Protein AF-A0AAV1ZB81-F1 (afdb_monomer)

pLDDT: mean 80.17, std 13.39, range [45.25, 97.88]

Secondary structure (DSSP, 8-state):
----------GGG--HHHHHHHHHHTT-TTT-HHHHHHHHTT--GGG-----SSEEPPEEEEETTEEEEEPPEETT-EE--SS--B-TTS----EEEEEETTTEEEEPPP--PPBS---HHHHHHHHHHHSPP-TTTHHHHHHHHHHHHHH-S---HHHHHHHHHHHHHHHTSS-B-HHHHHHHHHHHHHHHHHHHH-S-TTTTTTHHHHHHHHHHHHHHTB--TTS-EEEE-SSEEEEEEETTS-EEEEEE-STTSPPEEEE--TT--HHHHHTT-S--SEEEE--TTTS-S----TT-EEEEEEES--TTSTT----S-EEEEEE---

Foldseek 3Di:
DDDDDDDDDDPVRDDPVVVVVVVVVCCDPPDHPVVVVCVVVVHDPVNDDDAAQFWHDWDWDAAPNDTFIDHIGTAQDWDATLDDFAFPQRFGQIWHFHDDPGRHTDIDDRDTGGDDDDDPLLVVLSVLL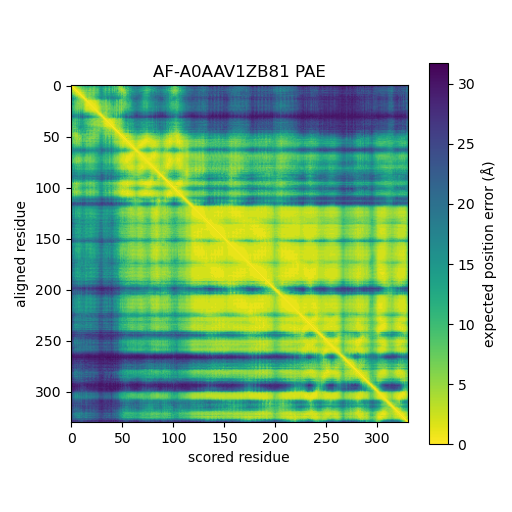PDQDDPVCLLVSLQVLLCSLVVDPADGLSNLQSLLSNLQNLLPDQAAELSSLQSLQSSVLSVVVNLVPPPPCPRCVCSLVSSVVSSLSNLFRYDQVQHWRWYFAQFKTKIKHFLVFDFQWWFAAHGRDTIDTHGPDPDDDVVVVVVVRPGTQDIDGDDPVVRDPDPPDRRKMKMKMWGQDPSVDPPDDDPGIDIDIDIDDD

Solvent-accessible surface area (backbone atoms only — not comparable to full-atom values): 19267 Å² total; per-residue (Å²): 136,90,85,75,83,90,79,90,72,64,79,91,78,57,54,71,70,54,51,48,49,50,49,55,57,40,52,28,88,90,76,27,76,54,30,57,50,34,54,75,67,73,49,58,74,91,74,63,80,90,54,43,88,60,29,20,73,65,44,78,46,81,54,97,89,42,76,38,37,36,64,65,34,46,55,80,38,70,44,57,45,79,51,94,50,35,25,91,81,54,36,53,58,58,35,37,14,38,64,49,95,76,69,26,30,36,71,50,76,76,89,62,63,71,47,90,81,76,56,73,65,44,54,50,42,49,54,58,49,65,56,83,83,44,92,89,46,44,50,65,53,31,48,50,50,22,51,58,49,69,71,44,94,72,71,51,69,48,41,50,51,30,50,32,53,36,41,46,57,57,31,68,48,82,69,33,52,57,67,41,52,46,27,47,51,52,30,50,28,48,44,51,56,45,64,70,67,46,85,58,61,74,84,48,65,60,47,49,50,47,40,50,54,19,52,52,44,35,50,51,31,38,56,39,90,88,36,73,47,66,39,41,29,77,42,33,30,39,38,31,32,36,59,89,58,60,61,40,28,37,34,28,53,46,76,52,42,57,64,47,70,36,64,78,60,83,93,65,57,68,68,66,56,55,70,72,50,94,63,61,74,45,75,48,79,52,61,85,81,76,55,77,94,69,92,79,66,95,72,34,28,34,36,41,38,42,26,58,65,45,82,65,48,85,99,60,91,68,93,55,61,42,76,48,79,48,70,54,82,124

Nearest PDB structures (foldseek):
  8hc0-assembly1_A  TM=4.394E-01  e=2.321E-07  Homo sapiens
  2ijq-assembly2_B  TM=4.000E-01  e=3.456E+00  Haloarcula marismortui
  2ijq-assembly1_A  TM=3.957E-01  e=3.876E+00  Haloarcula marismortui
  9c2f-assembly1_A  TM=2.131E-01  e=1.162E+00  Homo sapiens

Organism: NCBI:txid280406

Mean predicted aligned error: 11.72 Å

Structure (mmCIF, N/CA/C/O backbone):
data_AF-A0AAV1ZB81-F1
#
_entry.id   AF-A0AAV1ZB81-F1
#
loop_
_atom_site.group_PDB
_atom_site.id
_atom_site.type_symbol
_atom_site.label_atom_id
_atom_site.label_alt_id
_atom_site.label_comp_id
_atom_site.label_asym_id
_atom_site.label_entity_id
_atom_site.label_seq_id
_atom_site.pdbx_PDB_ins_code
_atom_site.Cartn_x
_atom_site.Cartn_y
_atom_site.Cartn_z
_atom_site.occupancy
_atom_site.B_iso_or_equiv
_atom_site.auth_seq_id
_atom_site.auth_comp_id
_atom_site.auth_asym_id
_atom_site.auth_atom_id
_atom_site.pdbx_PDB_model_num
ATOM 1 N N . MET A 1 1 ? 27.764 -23.566 -26.216 1.00 49.38 1 MET A N 1
ATOM 2 C CA . MET A 1 1 ? 27.313 -23.917 -24.852 1.00 49.38 1 MET A CA 1
ATOM 3 C C . MET A 1 1 ? 27.612 -22.711 -23.975 1.00 49.38 1 MET A C 1
ATOM 5 O O . MET A 1 1 ? 28.734 -22.231 -24.049 1.00 49.38 1 MET A O 1
ATOM 9 N N . ARG A 1 2 ? 26.621 -22.140 -23.278 1.00 54.88 2 ARG A N 1
ATOM 10 C CA . ARG A 1 2 ? 26.849 -21.007 -22.363 1.00 54.88 2 ARG A CA 1
ATOM 11 C C . ARG A 1 2 ? 27.162 -21.573 -20.981 1.00 54.88 2 ARG A C 1
ATOM 13 O O . ARG A 1 2 ? 26.423 -22.431 -20.507 1.00 54.88 2 ARG A O 1
ATOM 20 N N . THR A 1 3 ? 28.262 -21.138 -20.387 1.00 55.31 3 THR A N 1
ATOM 21 C CA . THR A 1 3 ? 28.680 -21.517 -19.034 1.00 55.31 3 THR A CA 1
ATOM 22 C C . THR A 1 3 ? 28.358 -20.366 -18.096 1.00 55.31 3 THR A C 1
ATOM 24 O O . THR A 1 3 ? 28.670 -19.217 -18.402 1.00 55.31 3 THR A O 1
ATOM 27 N N . PHE A 1 4 ? 27.728 -20.676 -16.968 1.00 59.56 4 PHE A N 1
ATOM 28 C CA . PHE A 1 4 ? 27.301 -19.691 -15.981 1.00 59.56 4 PHE A CA 1
ATOM 29 C C . PHE A 1 4 ? 28.033 -19.944 -14.668 1.00 59.56 4 PHE A C 1
ATOM 31 O O . PHE A 1 4 ? 28.183 -21.091 -14.248 1.00 59.56 4 PHE A O 1
ATOM 38 N N . HIS A 1 5 ? 28.500 -18.869 -14.041 1.00 62.62 5 HIS A N 1
ATOM 39 C CA . HIS A 1 5 ? 29.210 -18.913 -12.770 1.00 62.62 5 HIS A CA 1
ATOM 40 C C . HIS A 1 5 ? 28.572 -17.907 -11.817 1.00 62.62 5 HIS A C 1
ATOM 42 O O . HIS A 1 5 ? 28.411 -16.738 -12.166 1.00 62.62 5 HIS A O 1
ATOM 48 N N . HIS A 1 6 ? 28.217 -18.362 -10.617 1.00 60.25 6 HIS A N 1
ATOM 49 C CA . HIS A 1 6 ? 27.625 -17.524 -9.580 1.00 60.25 6 HIS A CA 1
ATOM 50 C C . HIS A 1 6 ? 28.693 -17.128 -8.570 1.00 60.25 6 HIS A C 1
ATOM 52 O O . HIS A 1 6 ? 29.411 -17.977 -8.043 1.00 60.25 6 HIS A O 1
ATOM 58 N N . PHE A 1 7 ? 28.771 -15.835 -8.274 1.00 62.19 7 PHE A N 1
ATOM 59 C CA . PHE A 1 7 ? 29.678 -15.292 -7.273 1.00 62.19 7 PHE A CA 1
ATOM 60 C C . PHE A 1 7 ? 28.848 -14.588 -6.204 1.00 62.19 7 PHE A C 1
ATOM 62 O O . PHE A 1 7 ? 28.061 -13.696 -6.514 1.00 62.19 7 PHE A O 1
ATOM 69 N N . TYR A 1 8 ? 29.005 -15.001 -4.947 1.00 57.28 8 TYR A N 1
ATOM 70 C CA . TYR A 1 8 ? 28.398 -14.297 -3.823 1.00 57.28 8 TYR A CA 1
ATOM 71 C C . TYR A 1 8 ? 29.292 -13.134 -3.414 1.00 57.28 8 TYR A C 1
ATOM 73 O O . TYR A 1 8 ? 30.477 -13.329 -3.132 1.00 57.28 8 TYR A O 1
ATOM 81 N N . ILE A 1 9 ? 28.718 -11.934 -3.362 1.00 60.25 9 ILE A N 1
ATOM 82 C CA . ILE A 1 9 ? 29.441 -10.728 -2.974 1.00 60.25 9 ILE A CA 1
ATOM 83 C C . ILE A 1 9 ? 28.713 -10.091 -1.784 1.00 60.25 9 ILE A C 1
ATOM 85 O O . ILE A 1 9 ? 27.543 -9.728 -1.911 1.00 60.25 9 ILE A O 1
ATOM 89 N N . PRO A 1 10 ? 29.373 -9.978 -0.618 1.00 54.53 10 PRO A N 1
ATOM 90 C CA . PRO A 1 10 ? 28.787 -9.357 0.562 1.00 54.53 10 PRO A CA 1
ATOM 91 C C . PRO A 1 10 ? 28.387 -7.893 0.320 1.00 54.53 10 PRO A C 1
ATOM 93 O O . PRO A 1 10 ? 29.106 -7.138 -0.333 1.00 54.53 10 PRO A O 1
ATOM 96 N N . LYS A 1 11 ? 27.245 -7.477 0.880 1.00 57.12 11 LYS A N 1
ATOM 97 C CA . LYS A 1 11 ? 26.640 -6.146 0.671 1.00 57.12 11 LYS A CA 1
ATOM 98 C C . LYS A 1 11 ? 27.520 -4.982 1.159 1.00 57.12 11 LYS A C 1
ATOM 100 O O . LYS A 1 11 ? 27.370 -3.859 0.693 1.00 57.12 11 LYS A O 1
ATOM 105 N N . ASP A 1 12 ? 28.444 -5.244 2.080 1.00 64.31 12 ASP A N 1
ATOM 106 C CA . ASP A 1 12 ? 29.438 -4.297 2.601 1.00 64.31 12 ASP A CA 1
ATOM 107 C C . ASP A 1 12 ? 30.615 -4.044 1.640 1.00 64.31 12 ASP A C 1
ATOM 109 O O . ASP A 1 12 ? 31.448 -3.182 1.911 1.00 64.31 12 ASP A O 1
ATOM 113 N N . LYS A 1 13 ? 30.700 -4.777 0.519 1.00 56.62 13 LYS A N 1
ATOM 114 C CA . LYS A 1 13 ? 31.818 -4.704 -0.440 1.00 56.62 13 LYS A CA 1
ATOM 115 C C . LYS A 1 13 ? 31.565 -3.823 -1.665 1.00 56.62 13 LYS A C 1
ATOM 117 O O . LYS A 1 13 ? 32.443 -3.749 -2.520 1.00 56.62 13 LYS A O 1
ATOM 122 N N . GLY A 1 14 ? 30.425 -3.134 -1.728 1.00 61.41 14 GLY A N 1
ATOM 123 C CA . GLY A 1 14 ? 30.118 -2.148 -2.769 1.00 61.41 14 GLY A CA 1
ATOM 124 C C . GLY A 1 14 ? 28.816 -2.421 -3.521 1.00 61.41 14 GLY A C 1
ATOM 125 O O . GLY A 1 14 ? 28.160 -3.445 -3.324 1.00 61.41 14 GLY A O 1
ATOM 126 N N . LYS A 1 15 ? 28.413 -1.474 -4.372 1.00 62.16 15 LYS A N 1
ATOM 127 C CA . LYS A 1 15 ? 27.213 -1.586 -5.228 1.00 62.16 15 LYS A CA 1
ATOM 128 C C . LYS A 1 15 ? 27.507 -2.410 -6.487 1.00 62.16 15 LYS A C 1
ATOM 130 O O . LYS A 1 15 ? 28.652 -2.483 -6.924 1.00 62.16 15 LYS A O 1
ATOM 135 N N . GLU A 1 16 ? 26.474 -2.955 -7.137 1.00 64.44 16 GLU A N 1
ATOM 136 C CA . GLU A 1 16 ? 26.606 -3.711 -8.401 1.00 64.44 16 GLU A CA 1
ATOM 137 C C . GLU A 1 16 ? 27.435 -2.952 -9.447 1.00 64.44 16 GLU A C 1
ATOM 139 O O . GLU A 1 16 ? 28.335 -3.524 -10.048 1.00 64.44 16 GLU A O 1
ATOM 144 N N . LYS A 1 17 ? 27.227 -1.636 -9.578 1.00 64.75 17 LYS A N 1
ATOM 145 C CA . LYS A 1 17 ? 27.989 -0.778 -10.498 1.00 64.75 17 LYS A CA 1
ATOM 146 C C . LYS A 1 17 ? 29.482 -0.682 -10.159 1.00 64.75 17 LYS A C 1
ATOM 148 O O . LYS A 1 17 ? 30.308 -0.569 -11.056 1.00 64.75 17 LYS A O 1
ATOM 153 N N . GLU A 1 18 ? 29.849 -0.726 -8.881 1.00 67.25 18 GLU A N 1
ATOM 154 C CA . GLU A 1 18 ? 31.253 -0.710 -8.444 1.00 67.25 18 GLU A CA 1
ATOM 155 C C . GLU A 1 18 ? 31.925 -2.056 -8.717 1.00 67.25 18 GLU A C 1
ATOM 157 O O . GLU A 1 18 ? 33.084 -2.094 -9.117 1.00 67.25 18 GLU A O 1
ATOM 162 N N . LEU A 1 19 ? 31.179 -3.151 -8.567 1.00 67.00 19 LEU A N 1
ATOM 163 C CA . LEU A 1 19 ? 31.634 -4.505 -8.883 1.00 67.00 19 LEU A CA 1
ATOM 164 C C . LEU A 1 19 ? 31.737 -4.736 -10.385 1.00 67.00 19 LEU A C 1
ATOM 166 O O . LEU A 1 19 ? 32.704 -5.336 -10.846 1.00 67.00 19 LEU A O 1
ATOM 170 N N . GLN A 1 20 ? 30.779 -4.218 -11.147 1.00 67.38 20 GLN A N 1
ATOM 171 C CA . GLN A 1 20 ? 30.825 -4.212 -12.596 1.00 67.38 20 GLN A CA 1
ATOM 172 C C . GLN A 1 20 ? 32.021 -3.392 -13.077 1.00 67.38 20 GLN A C 1
ATOM 174 O O . GLN A 1 20 ? 32.828 -3.919 -13.831 1.00 67.38 20 GLN A O 1
ATOM 179 N N . ASN A 1 21 ? 32.230 -2.181 -12.548 1.00 70.25 21 ASN A N 1
ATOM 180 C CA . ASN A 1 21 ? 33.427 -1.391 -12.840 1.00 70.25 21 ASN A CA 1
ATOM 181 C C . ASN A 1 21 ? 34.712 -2.135 -12.447 1.00 70.25 21 ASN A C 1
ATOM 183 O O . ASN A 1 21 ? 35.666 -2.154 -13.217 1.00 70.25 21 ASN A O 1
ATOM 187 N N . PHE A 1 22 ? 34.757 -2.768 -11.270 1.00 69.56 22 PHE A N 1
ATOM 188 C CA . PHE A 1 22 ? 35.911 -3.553 -10.831 1.00 69.56 22 PHE A CA 1
ATOM 189 C C . PHE A 1 22 ? 36.200 -4.713 -11.784 1.00 69.56 22 PHE A C 1
ATOM 191 O O . PHE A 1 22 ? 37.355 -4.926 -12.142 1.00 69.56 22 PHE A O 1
ATOM 198 N N . LEU A 1 23 ? 35.175 -5.449 -12.216 1.00 68.50 23 LEU A N 1
ATOM 199 C CA . LEU A 1 23 ? 35.313 -6.550 -13.165 1.00 68.50 23 LEU A CA 1
ATOM 200 C C . LEU A 1 23 ? 35.694 -6.038 -14.555 1.00 68.50 23 LEU A C 1
ATOM 202 O O . LEU A 1 23 ? 36.594 -6.596 -15.165 1.00 68.50 23 LEU A O 1
ATOM 206 N N . GLU A 1 24 ? 35.103 -4.949 -15.037 1.00 68.31 24 GLU A N 1
ATOM 207 C CA . GLU A 1 24 ? 35.433 -4.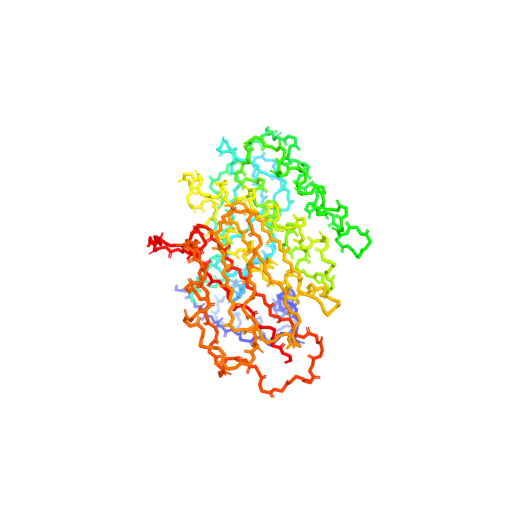343 -16.331 1.00 68.31 24 GLU A CA 1
ATOM 208 C C . GLU A 1 24 ? 36.881 -3.833 -16.381 1.00 68.31 24 GLU A C 1
ATOM 210 O O . GLU A 1 24 ? 37.578 -4.100 -17.369 1.00 68.31 24 GLU A O 1
ATOM 215 N N . LEU A 1 25 ? 37.347 -3.191 -15.300 1.00 68.69 25 LEU A N 1
ATOM 216 C CA . LEU A 1 25 ? 38.744 -2.786 -15.079 1.00 68.69 25 LEU A CA 1
ATOM 217 C C . LEU A 1 25 ? 39.665 -4.000 -14.916 1.00 68.69 25 LEU A C 1
ATOM 219 O O . LEU A 1 25 ? 40.796 -4.007 -15.393 1.00 68.69 25 LEU A O 1
ATOM 223 N N . SER A 1 26 ? 39.176 -5.063 -14.279 1.00 64.50 26 SER A N 1
ATOM 224 C CA . SER A 1 26 ? 39.890 -6.334 -14.158 1.00 64.50 26 SER A CA 1
ATOM 225 C C . SER A 1 26 ? 39.830 -7.164 -15.439 1.00 64.50 26 SER A C 1
ATOM 227 O O . SER A 1 26 ? 40.463 -8.203 -15.497 1.00 64.50 26 SER A O 1
ATOM 229 N N . ILE A 1 27 ? 39.116 -6.765 -16.487 1.00 64.44 27 ILE A N 1
ATOM 230 C CA . ILE A 1 27 ? 39.178 -7.402 -17.813 1.00 64.44 27 ILE A CA 1
ATOM 231 C C . ILE A 1 27 ? 39.825 -6.419 -18.810 1.00 64.44 27 ILE A C 1
ATOM 233 O O . ILE A 1 27 ? 39.620 -6.490 -20.021 1.00 64.44 27 ILE A O 1
ATOM 237 N N . ASP A 1 28 ? 40.582 -5.441 -18.311 1.00 66.19 28 ASP A N 1
ATOM 238 C CA . ASP A 1 28 ? 41.404 -4.555 -19.130 1.00 66.19 28 ASP A CA 1
ATOM 239 C C . ASP A 1 28 ? 42.625 -5.328 -19.687 1.00 66.19 28 ASP A C 1
ATOM 241 O O . ASP A 1 28 ? 43.350 -5.958 -18.901 1.00 66.19 28 ASP A O 1
ATOM 245 N N . PRO A 1 29 ? 42.857 -5.299 -21.018 1.00 59.94 29 PRO A N 1
ATOM 246 C CA . PRO A 1 29 ? 43.998 -5.945 -21.663 1.00 59.94 29 PRO A CA 1
ATOM 247 C C . PRO A 1 29 ? 45.365 -5.552 -21.099 1.00 59.94 29 PRO A C 1
ATOM 249 O O . PRO A 1 29 ? 46.297 -6.350 -21.170 1.00 59.94 29 PRO A O 1
ATOM 252 N N . GLU A 1 30 ? 45.507 -4.341 -20.553 1.00 58.12 30 GLU A N 1
ATOM 253 C CA . GLU A 1 30 ? 46.818 -3.810 -20.171 1.00 58.12 30 GLU A CA 1
ATOM 254 C C . GLU A 1 30 ? 47.228 -4.135 -18.727 1.00 58.12 30 GLU A C 1
ATOM 256 O O . GLU A 1 30 ? 48.393 -3.946 -18.370 1.00 58.12 30 GLU A O 1
ATOM 261 N N . LYS A 1 31 ? 46.306 -4.603 -17.867 1.00 57.03 31 LYS A N 1
ATOM 262 C CA . LYS A 1 31 ? 46.551 -4.636 -16.407 1.00 57.03 31 LYS A CA 1
ATOM 263 C C . LYS A 1 31 ? 46.096 -5.883 -15.649 1.00 57.03 31 LYS A C 1
ATOM 265 O O . LYS A 1 31 ? 46.260 -5.907 -14.429 1.00 57.03 31 LYS A O 1
ATOM 270 N N . SER A 1 32 ? 45.556 -6.918 -16.299 1.00 60.22 32 SER A N 1
ATOM 271 C CA . SER A 1 32 ? 44.888 -7.991 -15.551 1.00 60.22 32 SER A CA 1
ATOM 272 C C . SER A 1 32 ? 45.242 -9.439 -15.910 1.00 60.22 32 SER A C 1
ATOM 274 O O . SER A 1 32 ? 45.099 -9.894 -17.043 1.00 60.22 32 SER A O 1
ATOM 276 N N . ASN A 1 33 ? 45.537 -10.221 -14.862 1.00 65.31 33 ASN A N 1
ATOM 277 C CA . ASN A 1 33 ? 45.648 -11.685 -14.890 1.00 65.31 33 ASN A CA 1
ATOM 278 C C . ASN A 1 33 ? 44.343 -12.391 -15.319 1.00 65.31 33 ASN A C 1
ATOM 280 O O . ASN A 1 33 ? 44.379 -13.520 -15.817 1.00 65.31 33 ASN A O 1
ATOM 284 N N . LEU A 1 34 ? 43.187 -11.748 -15.125 1.00 67.19 34 LEU A N 1
ATOM 285 C CA . LEU A 1 34 ? 41.887 -12.277 -15.537 1.00 67.19 34 LEU A CA 1
ATOM 286 C C . LEU A 1 34 ? 41.722 -12.195 -17.062 1.00 67.19 34 LEU A C 1
ATOM 288 O O . LEU A 1 34 ? 41.222 -13.145 -17.654 1.00 67.19 34 LEU A O 1
ATOM 292 N N . PHE A 1 35 ? 42.214 -11.135 -17.714 1.00 66.94 35 PHE A N 1
ATOM 293 C CA . PHE A 1 35 ? 42.190 -11.018 -19.178 1.00 66.94 35 PHE A CA 1
ATOM 294 C C . PHE A 1 35 ? 43.024 -12.119 -19.853 1.00 66.94 35 PHE A C 1
ATOM 296 O O . PHE A 1 35 ? 42.541 -12.804 -20.754 1.00 66.94 35 PHE A O 1
ATOM 303 N N . GLU A 1 36 ? 44.240 -12.373 -19.360 1.00 68.44 36 GLU A N 1
ATOM 304 C CA . GLU A 1 36 ? 45.080 -13.477 -19.850 1.00 68.44 36 GLU A CA 1
ATOM 305 C C . GLU A 1 36 ? 44.442 -14.854 -19.601 1.00 68.44 36 GLU A C 1
ATOM 307 O O . GLU A 1 36 ? 44.542 -15.756 -20.436 1.00 68.44 36 GLU A O 1
ATOM 312 N N . SER A 1 37 ? 43.719 -15.019 -18.489 1.00 70.31 37 SER A N 1
ATOM 313 C CA . SER A 1 37 ? 42.963 -16.247 -18.208 1.00 70.31 37 SER A CA 1
ATOM 314 C C . SER A 1 37 ? 41.787 -16.434 -19.175 1.00 70.31 37 SER A C 1
ATOM 316 O O . SER A 1 37 ? 41.593 -17.532 -19.693 1.00 70.31 37 SER A O 1
ATOM 318 N N . LEU A 1 38 ? 41.046 -15.368 -19.489 1.00 70.62 38 LEU A N 1
ATOM 319 C CA . LEU A 1 38 ? 39.950 -15.390 -20.466 1.00 70.62 38 LEU A CA 1
ATOM 320 C C . LEU A 1 38 ? 40.450 -15.682 -21.886 1.00 70.62 38 LEU A C 1
ATOM 322 O O . LEU A 1 38 ? 39.852 -16.487 -22.602 1.00 70.62 38 LEU A O 1
ATOM 326 N N . LYS A 1 39 ? 41.599 -15.111 -22.262 1.00 71.69 39 LYS A N 1
ATOM 327 C CA . LYS A 1 39 ? 42.273 -15.370 -23.540 1.00 71.69 39 LYS A CA 1
ATOM 328 C C . LYS A 1 39 ? 42.708 -16.831 -23.677 1.00 71.69 39 LYS A C 1
ATOM 330 O O . LYS A 1 39 ? 42.492 -17.429 -24.728 1.00 71.69 39 LYS A O 1
ATOM 335 N N . ARG A 1 40 ? 43.254 -17.441 -22.615 1.00 76.31 40 ARG A N 1
ATOM 336 C CA . ARG A 1 40 ? 43.586 -18.884 -22.584 1.00 76.31 40 ARG A CA 1
ATOM 337 C C . ARG A 1 40 ? 42.361 -19.781 -22.757 1.00 76.31 40 ARG A C 1
ATOM 339 O O . ARG A 1 40 ? 42.484 -20.865 -23.316 1.00 76.31 40 ARG A O 1
ATOM 346 N N . LEU A 1 41 ? 41.197 -19.328 -22.296 1.00 75.38 41 LEU A N 1
ATOM 347 C CA . LEU A 1 41 ? 39.917 -20.023 -22.454 1.00 75.38 41 LEU A CA 1
ATOM 348 C C . LEU A 1 41 ? 39.218 -19.709 -23.790 1.00 75.38 41 LEU A C 1
ATOM 350 O O . LEU A 1 41 ? 38.118 -20.204 -24.027 1.00 75.38 41 LEU A O 1
ATOM 354 N N . ASN A 1 42 ? 39.843 -18.911 -24.666 1.00 76.62 42 ASN A N 1
ATOM 355 C CA . ASN A 1 42 ? 39.283 -18.445 -25.937 1.00 76.62 42 ASN A CA 1
ATOM 356 C C . ASN A 1 42 ? 37.917 -17.742 -25.778 1.00 76.62 42 ASN A C 1
ATOM 358 O O . ASN A 1 42 ? 37.039 -17.856 -26.634 1.00 76.62 42 ASN A O 1
ATOM 362 N N . MET A 1 43 ? 37.721 -17.039 -24.658 1.00 70.69 43 MET A N 1
ATOM 363 C CA . MET A 1 43 ? 36.504 -16.280 -24.370 1.00 70.69 43 MET A CA 1
ATOM 364 C C . MET A 1 43 ? 36.715 -14.812 -24.738 1.00 70.69 43 MET A C 1
ATOM 366 O O . MET A 1 43 ? 37.672 -14.184 -24.285 1.00 70.69 43 MET A O 1
ATOM 370 N N . ASN A 1 44 ? 35.809 -14.249 -25.541 1.00 71.75 44 ASN A N 1
ATOM 371 C CA . ASN A 1 44 ? 35.820 -12.815 -25.820 1.00 71.75 44 ASN A CA 1
ATOM 372 C C . ASN A 1 44 ? 35.265 -12.055 -24.600 1.00 71.75 44 ASN A C 1
ATOM 374 O O . ASN A 1 44 ? 34.229 -12.445 -24.062 1.00 71.75 44 ASN A O 1
ATOM 378 N N . LYS A 1 45 ? 35.905 -10.954 -24.193 1.00 68.94 45 LYS A N 1
ATOM 379 C CA . LYS A 1 45 ? 35.389 -10.032 -23.168 1.00 68.94 45 LYS A CA 1
ATOM 380 C C . LYS A 1 45 ? 33.943 -9.625 -23.457 1.00 68.94 45 LYS A C 1
ATOM 382 O O . LYS A 1 45 ? 33.112 -9.685 -22.558 1.00 68.94 45 LYS A O 1
ATOM 387 N N . ASP A 1 46 ? 33.629 -9.328 -24.716 1.00 70.50 46 ASP A N 1
ATOM 388 C CA . ASP A 1 46 ? 32.287 -8.895 -25.134 1.00 70.50 46 ASP A CA 1
ATOM 389 C C . ASP A 1 46 ? 31.231 -10.009 -25.022 1.00 70.50 46 ASP A C 1
ATOM 391 O O . ASP A 1 46 ? 30.034 -9.759 -25.135 1.00 70.50 46 ASP A O 1
ATOM 395 N N . SER A 1 47 ? 31.660 -11.259 -24.808 1.00 68.88 47 SER A N 1
ATOM 396 C CA . SER A 1 47 ? 30.768 -12.404 -24.592 1.00 68.88 47 SER A CA 1
ATOM 397 C C . SER A 1 47 ? 30.442 -12.657 -23.117 1.00 68.88 47 SER A C 1
ATOM 399 O O . SER A 1 47 ? 29.641 -13.543 -22.814 1.00 68.88 47 SER A O 1
ATOM 401 N N . ILE A 1 48 ? 31.046 -11.894 -22.201 1.00 70.62 48 ILE A N 1
ATOM 402 C CA . ILE A 1 48 ? 30.823 -12.011 -20.760 1.00 70.62 48 ILE A CA 1
ATOM 403 C C . ILE A 1 48 ? 29.745 -11.011 -20.359 1.00 70.62 48 ILE A C 1
ATOM 405 O O . ILE A 1 48 ? 29.894 -9.807 -20.540 1.00 70.62 48 ILE A O 1
ATOM 409 N N . THR A 1 49 ? 28.659 -11.508 -19.778 1.00 70.56 49 THR A N 1
ATOM 410 C CA . THR A 1 49 ? 27.616 -10.666 -19.188 1.00 70.56 49 THR A CA 1
ATOM 411 C C . THR A 1 49 ? 27.558 -10.934 -17.696 1.00 70.56 49 THR A C 1
ATOM 413 O O . THR A 1 49 ? 27.426 -12.083 -17.276 1.00 70.56 49 THR A O 1
ATOM 416 N N . ILE A 1 50 ? 27.642 -9.874 -16.900 1.00 74.81 50 ILE A N 1
ATOM 417 C CA . ILE A 1 50 ? 27.425 -9.930 -15.456 1.00 74.81 50 ILE A CA 1
ATOM 418 C C . ILE A 1 50 ? 25.986 -9.504 -15.211 1.00 74.81 50 ILE A C 1
ATOM 420 O O . ILE A 1 50 ? 25.531 -8.502 -15.757 1.00 74.81 50 ILE A O 1
ATOM 424 N N . ARG A 1 51 ? 25.260 -10.297 -14.429 1.00 78.69 51 ARG A N 1
ATOM 425 C CA . ARG A 1 51 ? 23.876 -10.015 -14.057 1.00 78.69 51 ARG A CA 1
ATOM 426 C C . ARG A 1 51 ? 23.723 -10.233 -12.566 1.00 78.69 51 ARG A C 1
ATOM 428 O O . ARG A 1 51 ? 24.232 -11.218 -12.028 1.00 78.69 51 ARG A O 1
ATOM 435 N N . SER A 1 52 ? 23.018 -9.321 -11.914 1.00 80.12 52 SER A N 1
ATOM 436 C CA . SER A 1 52 ? 22.637 -9.475 -10.519 1.00 80.12 52 SER A CA 1
ATOM 437 C C . SER A 1 52 ? 21.764 -10.716 -10.310 1.00 80.12 52 SER A C 1
ATOM 439 O O . SER A 1 52 ? 21.049 -11.185 -11.196 1.00 80.12 52 SER A O 1
ATOM 441 N N . THR A 1 53 ? 21.866 -11.289 -9.114 1.00 83.38 53 THR A N 1
ATOM 442 C CA . THR A 1 53 ? 21.041 -12.417 -8.655 1.00 83.38 53 THR A CA 1
ATOM 443 C C . THR A 1 53 ? 19.940 -11.962 -7.699 1.00 83.38 53 THR A C 1
ATOM 445 O O . THR A 1 53 ? 19.257 -12.801 -7.119 1.00 83.38 53 THR A O 1
ATOM 448 N N . VAL A 1 54 ? 19.762 -10.644 -7.534 1.00 82.38 54 VAL A N 1
ATOM 449 C CA . VAL A 1 54 ? 18.803 -10.052 -6.587 1.00 82.38 54 VAL A CA 1
ATOM 450 C C . VAL A 1 54 ? 17.884 -8.999 -7.213 1.00 82.38 54 VAL A C 1
ATOM 452 O O . VAL A 1 54 ? 16.745 -8.856 -6.772 1.00 82.38 54 VAL A O 1
ATOM 455 N N . SER A 1 55 ? 18.332 -8.282 -8.244 1.00 88.06 55 SER A N 1
ATOM 456 C CA . SER A 1 55 ? 17.595 -7.172 -8.861 1.00 88.06 55 SER A CA 1
ATOM 457 C C . SER A 1 55 ? 18.001 -6.953 -10.316 1.00 88.06 55 SER A C 1
ATOM 459 O O . SER A 1 55 ? 19.089 -7.331 -10.735 1.00 88.06 55 SER A O 1
ATOM 461 N N . CYS A 1 56 ? 17.123 -6.334 -11.094 1.00 90.06 56 CYS A N 1
ATOM 462 C CA . CYS A 1 56 ? 17.437 -5.823 -12.416 1.00 90.06 56 CYS A CA 1
ATOM 463 C C . CYS A 1 56 ? 17.984 -4.402 -12.277 1.00 90.06 56 CYS A C 1
ATOM 465 O O . CYS A 1 56 ? 17.384 -3.599 -11.553 1.00 90.06 56 CYS A O 1
ATOM 467 N N . PRO A 1 57 ? 19.092 -4.069 -12.960 1.00 88.38 57 PRO A N 1
ATOM 468 C CA . PRO A 1 57 ? 19.716 -2.763 -12.838 1.00 88.38 57 PRO A CA 1
ATOM 469 C C . PRO A 1 57 ? 18.860 -1.673 -13.486 1.00 88.38 57 PRO A C 1
ATOM 471 O O . PRO A 1 57 ? 18.049 -1.937 -14.379 1.00 88.38 57 PRO A O 1
ATOM 474 N N . LYS A 1 58 ? 19.092 -0.426 -13.063 1.00 89.94 58 LYS A N 1
ATOM 475 C CA . LYS A 1 58 ? 18.492 0.755 -13.692 1.00 89.94 58 LYS A CA 1
ATOM 476 C C . LYS A 1 58 ? 18.837 0.784 -15.188 1.00 89.94 58 LYS A C 1
ATOM 478 O O . LYS A 1 58 ? 20.017 0.769 -15.536 1.00 89.94 58 LYS A O 1
ATOM 483 N N . GLU A 1 59 ? 17.830 0.863 -16.055 1.00 89.25 59 GLU A N 1
ATOM 484 C CA . GLU A 1 59 ? 17.995 0.809 -17.516 1.00 89.25 59 GLU A CA 1
ATOM 485 C C . GLU A 1 59 ? 17.213 1.937 -18.193 1.00 89.25 59 GLU A C 1
ATOM 487 O O . GLU A 1 59 ? 16.137 2.315 -17.739 1.00 89.25 59 GLU A O 1
ATOM 492 N N . THR A 1 60 ? 17.736 2.465 -19.299 1.00 87.94 60 THR A N 1
ATOM 493 C CA . THR A 1 60 ? 16.993 3.375 -20.175 1.00 87.94 60 THR A CA 1
ATOM 494 C C . THR A 1 60 ? 16.614 2.648 -21.451 1.00 87.94 60 THR A C 1
ATOM 496 O O . THR A 1 60 ? 17.463 2.047 -22.106 1.00 87.94 60 THR A O 1
ATOM 499 N N . SER A 1 61 ? 15.344 2.738 -21.824 1.00 85.81 61 SER A N 1
ATOM 500 C CA . SER A 1 61 ? 14.827 2.212 -23.081 1.00 85.81 61 SER A CA 1
ATOM 501 C C . SER A 1 61 ? 14.233 3.324 -23.935 1.00 85.81 61 SER A C 1
ATOM 503 O O . SER A 1 61 ? 13.660 4.275 -23.403 1.00 85.81 61 SER A O 1
ATOM 505 N N . HIS A 1 62 ? 14.323 3.171 -25.252 1.00 79.44 62 HIS A N 1
ATOM 506 C CA . HIS A 1 62 ? 13.767 4.116 -26.214 1.00 79.44 62 HIS A CA 1
ATOM 507 C C . HIS A 1 62 ? 12.563 3.485 -26.913 1.00 79.44 62 HIS A C 1
ATOM 509 O O . HIS A 1 62 ? 12.724 2.502 -27.634 1.00 79.44 62 HIS A O 1
ATOM 515 N N . TYR A 1 63 ? 11.377 4.065 -26.726 1.00 72.38 63 TYR A N 1
ATOM 516 C CA . TYR A 1 63 ? 10.133 3.593 -27.339 1.00 72.38 63 TYR A CA 1
ATOM 517 C C . TYR A 1 63 ? 9.384 4.768 -27.969 1.00 72.38 63 TYR A C 1
ATOM 519 O O . TYR A 1 63 ? 9.013 5.706 -27.274 1.00 72.38 63 TYR A O 1
ATOM 527 N N . ASN A 1 64 ? 9.191 4.741 -29.294 1.00 66.00 64 ASN A N 1
ATOM 528 C CA . ASN A 1 64 ? 8.460 5.763 -30.065 1.00 66.00 64 ASN A CA 1
ATOM 529 C C . ASN A 1 64 ? 8.853 7.223 -29.751 1.00 66.00 64 ASN A C 1
ATOM 531 O O . ASN A 1 64 ? 8.006 8.106 -29.686 1.00 66.00 64 ASN A O 1
ATOM 535 N N . GLY A 1 65 ? 10.147 7.485 -29.543 1.00 67.75 65 GLY A N 1
ATOM 536 C CA . GLY A 1 65 ? 10.655 8.823 -29.212 1.00 67.75 65 GLY A CA 1
ATOM 537 C C . GLY A 1 65 ? 10.578 9.194 -27.726 1.00 67.75 65 GLY A C 1
ATOM 538 O O . GLY A 1 65 ? 11.123 10.224 -27.338 1.00 67.75 65 GLY A O 1
ATOM 539 N N . HIS A 1 66 ? 9.989 8.344 -26.882 1.00 74.44 66 HIS A N 1
ATOM 540 C CA . HIS A 1 66 ? 10.049 8.472 -25.431 1.00 74.44 66 HIS A CA 1
ATOM 541 C C . HIS A 1 66 ? 11.285 7.765 -24.878 1.00 74.44 66 HIS A C 1
ATOM 543 O O . HIS A 1 66 ? 11.613 6.633 -25.247 1.00 74.44 66 HIS A O 1
ATOM 549 N N . HIS A 1 67 ? 11.966 8.454 -23.970 1.00 85.50 67 HIS A N 1
ATOM 550 C CA . HIS A 1 67 ? 13.047 7.904 -23.170 1.00 85.50 67 HIS A CA 1
ATOM 551 C C . HIS A 1 67 ? 12.440 7.476 -21.839 1.00 85.50 67 HIS A C 1
ATOM 553 O O . HIS A 1 67 ? 12.026 8.331 -21.063 1.00 85.50 67 HIS A O 1
ATOM 559 N N . LEU A 1 68 ? 12.345 6.166 -21.619 1.00 87.25 68 LEU A N 1
ATOM 560 C CA . LEU A 1 68 ? 11.800 5.596 -20.392 1.00 87.25 68 LEU A CA 1
ATOM 561 C C . LEU A 1 68 ? 12.937 5.057 -19.536 1.00 87.25 68 LEU A C 1
ATOM 563 O O . LEU A 1 68 ? 13.759 4.261 -20.000 1.00 87.25 68 LEU A O 1
ATOM 567 N N . ILE A 1 69 ? 12.976 5.493 -18.290 1.00 89.56 69 ILE A N 1
ATOM 568 C CA . ILE A 1 69 ? 13.956 5.108 -17.295 1.00 89.56 69 ILE A CA 1
ATOM 569 C C . ILE A 1 69 ? 13.301 4.121 -16.332 1.00 89.56 69 ILE A C 1
ATOM 571 O O . ILE A 1 69 ? 12.400 4.463 -15.576 1.00 89.56 69 ILE A O 1
ATOM 575 N N . TRP A 1 70 ? 13.799 2.890 -16.322 1.00 89.56 70 TRP A N 1
ATOM 576 C CA . TRP A 1 70 ? 13.357 1.827 -15.428 1.00 89.56 70 TRP A CA 1
ATOM 577 C C . TRP A 1 70 ? 14.219 1.834 -14.170 1.00 89.56 70 TRP A C 1
ATOM 579 O O . TRP A 1 70 ? 15.433 1.642 -14.289 1.00 89.56 70 TRP A O 1
ATOM 589 N N . PRO A 1 71 ? 13.659 2.060 -12.971 1.00 90.12 71 PRO A N 1
ATOM 590 C CA . PRO A 1 71 ? 14.432 2.029 -11.736 1.00 90.12 71 PRO A CA 1
ATOM 591 C C . PRO A 1 71 ? 14.910 0.608 -11.411 1.00 90.12 71 PRO A C 1
ATOM 593 O O . PRO A 1 71 ? 14.319 -0.383 -11.841 1.00 90.12 71 PRO A O 1
ATOM 596 N N . GLU A 1 72 ? 15.970 0.504 -10.606 1.00 89.44 72 GLU A N 1
ATOM 597 C CA . GLU A 1 72 ? 16.437 -0.791 -10.101 1.00 89.44 72 GLU A CA 1
ATOM 598 C C . GLU A 1 72 ? 15.295 -1.514 -9.369 1.00 89.44 72 GLU A C 1
ATOM 600 O O . GLU A 1 72 ? 14.661 -0.938 -8.483 1.00 89.44 72 GLU A O 1
ATOM 605 N N . THR A 1 73 ? 15.016 -2.760 -9.755 1.00 87.69 73 THR A N 1
ATOM 606 C CA . THR A 1 73 ? 13.828 -3.494 -9.290 1.00 87.69 73 THR A CA 1
ATOM 607 C C . THR A 1 73 ? 14.187 -4.917 -8.871 1.00 87.69 73 THR A C 1
ATOM 609 O O . THR A 1 73 ? 14.868 -5.604 -9.633 1.00 87.69 73 THR A O 1
ATOM 612 N N . PRO A 1 74 ? 13.754 -5.392 -7.687 1.00 87.19 74 PRO A N 1
ATOM 613 C CA . PRO A 1 74 ? 14.007 -6.761 -7.238 1.00 87.19 74 PRO A CA 1
ATOM 614 C C . PRO A 1 74 ? 13.437 -7.826 -8.181 1.00 87.19 74 PRO A C 1
ATOM 616 O O . PRO A 1 74 ? 12.400 -7.626 -8.813 1.00 87.19 74 PRO A O 1
ATOM 619 N N . ILE A 1 75 ? 14.089 -8.988 -8.237 1.00 87.00 75 ILE A N 1
ATOM 620 C CA . ILE A 1 75 ? 13.597 -10.140 -9.006 1.00 87.00 75 ILE A CA 1
ATOM 621 C C . ILE A 1 75 ? 12.193 -10.540 -8.533 1.00 87.00 75 ILE A C 1
ATOM 623 O O . ILE A 1 75 ? 11.938 -10.664 -7.337 1.00 87.00 75 ILE A O 1
ATOM 627 N N . GLY A 1 76 ? 11.296 -10.789 -9.488 1.00 84.12 76 GLY A N 1
ATOM 628 C CA . GLY A 1 76 ? 9.896 -11.148 -9.256 1.00 84.12 76 GLY A CA 1
ATOM 629 C C . GLY A 1 76 ? 8.959 -9.944 -9.123 1.00 84.12 76 GLY A C 1
ATOM 630 O O . GLY A 1 76 ? 7.738 -10.119 -9.128 1.00 84.12 76 GLY A O 1
ATOM 631 N N . GLU A 1 77 ? 9.495 -8.724 -9.045 1.00 83.62 77 GLU A N 1
ATOM 632 C CA . GLU A 1 77 ? 8.700 -7.501 -9.015 1.00 83.62 77 GLU A CA 1
ATOM 633 C C . GLU A 1 77 ? 8.543 -6.869 -10.403 1.00 83.62 77 GLU A C 1
ATOM 635 O O . GLU A 1 77 ? 9.391 -7.003 -11.284 1.00 83.62 77 GLU A O 1
ATOM 640 N N . GLY A 1 78 ? 7.434 -6.147 -10.575 1.00 84.12 78 GLY A N 1
ATOM 641 C CA . GLY A 1 78 ? 7.214 -5.223 -11.683 1.00 84.12 78 GLY A CA 1
ATOM 642 C C . GLY A 1 78 ? 7.397 -3.776 -11.233 1.00 84.12 78 GLY A C 1
ATOM 643 O O . GLY A 1 78 ? 7.063 -3.432 -10.086 1.00 84.12 78 GLY A O 1
ATOM 644 N N . THR A 1 79 ? 7.897 -2.939 -12.139 1.00 84.19 79 THR A N 1
ATOM 645 C CA . THR A 1 79 ? 7.989 -1.487 -11.960 1.00 84.19 79 THR A CA 1
ATOM 646 C C . THR A 1 79 ? 7.421 -0.732 -13.156 1.00 84.19 79 THR A C 1
ATOM 648 O O . THR A 1 79 ? 7.369 -1.252 -14.269 1.00 84.19 79 THR A O 1
ATOM 651 N N . LEU A 1 80 ? 7.055 0.518 -12.894 1.00 83.69 80 LEU A N 1
ATOM 652 C CA . LEU A 1 80 ? 6.787 1.543 -13.893 1.00 83.69 80 LEU A CA 1
ATOM 653 C C . LEU A 1 80 ? 8.066 2.325 -14.226 1.00 83.69 80 LEU A C 1
ATOM 655 O O . LEU A 1 80 ? 8.991 2.335 -13.398 1.00 83.69 80 LEU A O 1
ATOM 659 N N . PRO A 1 81 ? 8.111 3.003 -15.385 1.00 87.25 81 PRO A N 1
ATOM 660 C CA . PRO A 1 81 ? 9.164 3.967 -15.671 1.00 87.25 81 PRO A CA 1
ATOM 661 C C . PRO A 1 81 ? 9.095 5.198 -14.742 1.00 87.25 81 PRO A C 1
ATOM 663 O O . PRO A 1 81 ? 8.075 5.473 -14.101 1.00 87.25 81 PRO A O 1
ATOM 666 N N . ASP A 1 82 ? 10.208 5.929 -14.631 1.00 85.25 82 ASP A N 1
ATOM 667 C CA . ASP A 1 82 ? 10.291 7.188 -13.877 1.00 85.25 82 ASP A CA 1
ATOM 668 C C . ASP A 1 82 ? 9.477 8.302 -14.571 1.00 85.25 82 ASP A C 1
ATOM 670 O O . ASP A 1 82 ? 8.898 9.163 -13.902 1.00 85.25 82 ASP A O 1
ATOM 674 N N . GLU A 1 83 ? 9.411 8.271 -15.902 1.00 85.38 83 GLU A N 1
ATOM 675 C CA . GLU A 1 83 ? 8.578 9.125 -16.745 1.00 85.38 83 GLU A CA 1
ATOM 676 C C . GLU A 1 83 ? 7.135 8.623 -16.810 1.00 85.38 83 GLU A C 1
ATOM 678 O O . GLU A 1 83 ? 6.855 7.433 -16.673 1.00 85.38 83 GLU A O 1
ATOM 683 N N . ILE A 1 84 ? 6.199 9.535 -17.073 1.00 81.00 84 ILE A N 1
ATOM 684 C CA . ILE A 1 84 ? 4.812 9.144 -17.290 1.00 81.00 84 ILE A CA 1
ATOM 685 C C . ILE A 1 84 ? 4.641 8.514 -18.675 1.00 81.00 84 ILE A C 1
ATOM 687 O O . ILE A 1 84 ? 5.058 9.066 -19.695 1.00 81.00 84 ILE A O 1
ATOM 691 N N . CYS A 1 85 ? 4.026 7.338 -18.692 1.00 78.12 85 CYS A N 1
ATOM 692 C CA . CYS A 1 85 ? 3.675 6.607 -19.897 1.00 78.12 85 CYS A CA 1
ATOM 693 C C . CYS A 1 85 ? 2.407 5.806 -19.610 1.00 78.12 85 CYS A C 1
ATOM 695 O O . CYS A 1 85 ? 2.424 4.910 -18.763 1.00 78.12 85 CYS A O 1
ATOM 697 N N . ILE A 1 86 ? 1.330 6.156 -20.305 1.00 75.44 86 ILE A N 1
ATOM 698 C CA . ILE A 1 86 ? 0.034 5.473 -20.269 1.00 75.44 86 ILE A CA 1
ATOM 699 C C . ILE A 1 86 ? -0.169 4.841 -21.645 1.00 75.44 86 ILE A C 1
ATOM 701 O O . ILE A 1 86 ? 0.315 5.393 -22.617 1.00 75.44 86 ILE A O 1
ATOM 705 N N . THR A 1 87 ? -0.797 3.682 -21.754 1.00 74.06 87 THR A N 1
ATOM 706 C CA . THR A 1 87 ? -1.069 2.953 -22.997 1.00 74.06 87 THR A CA 1
ATOM 707 C C . THR A 1 87 ? -2.454 3.319 -23.541 1.00 74.06 87 THR A C 1
ATOM 709 O O . THR A 1 87 ? -3.136 4.183 -22.994 1.00 74.06 87 THR A O 1
ATOM 712 N N . GLU A 1 88 ? -2.881 2.716 -24.654 1.00 69.19 88 GLU A N 1
ATOM 713 C CA . GLU A 1 88 ? -4.243 2.918 -25.186 1.00 69.19 88 GLU A CA 1
ATOM 714 C C . GLU A 1 88 ? -5.325 2.377 -24.242 1.00 69.19 88 GLU A C 1
ATOM 716 O O . GLU A 1 88 ? -6.428 2.916 -24.210 1.00 69.19 88 GLU A O 1
ATOM 721 N N . ASP A 1 89 ? -4.977 1.394 -23.411 1.00 67.44 89 ASP A N 1
ATOM 722 C CA . ASP A 1 89 ? -5.879 0.750 -22.453 1.00 67.44 89 ASP A CA 1
ATOM 723 C C . ASP A 1 89 ? -5.857 1.417 -21.063 1.00 67.44 89 ASP A C 1
ATOM 725 O O . ASP A 1 89 ? -6.187 0.777 -20.065 1.00 67.44 89 ASP A O 1
ATOM 729 N N . ASP A 1 90 ? -5.391 2.668 -20.968 1.00 64.44 90 ASP A N 1
ATOM 730 C CA . ASP A 1 90 ? -5.265 3.428 -19.710 1.00 64.44 90 ASP A CA 1
ATOM 731 C C . ASP A 1 90 ? -4.462 2.690 -18.611 1.00 64.44 90 ASP A C 1
ATOM 733 O O . ASP A 1 90 ? -4.683 2.812 -17.403 1.00 64.44 90 ASP A O 1
ATOM 737 N N . SER A 1 91 ? -3.498 1.874 -19.043 1.00 67.12 91 SER A N 1
ATOM 738 C CA . SER A 1 91 ? -2.530 1.180 -18.188 1.00 67.12 91 SER A CA 1
ATOM 739 C C . SER A 1 91 ? -1.132 1.744 -18.425 1.00 67.12 91 SER A C 1
ATOM 741 O O . SER A 1 91 ? -0.916 2.459 -19.389 1.00 67.12 91 SER A O 1
ATOM 743 N N . SER A 1 92 ? -0.144 1.461 -17.583 1.00 67.81 92 SER A N 1
ATOM 744 C CA . SER A 1 92 ? 1.255 1.792 -17.899 1.00 67.81 92 SER A CA 1
ATOM 745 C C . SER A 1 92 ? 1.989 0.523 -18.285 1.00 67.81 92 SER A C 1
ATOM 747 O O . SER A 1 92 ? 1.676 -0.524 -17.710 1.00 67.81 92 SER A O 1
ATOM 749 N N . PRO A 1 93 ? 2.945 0.583 -19.234 1.00 73.31 93 PRO A N 1
ATOM 750 C CA . PRO A 1 93 ? 3.823 -0.547 -19.479 1.00 73.31 93 PRO A CA 1
ATOM 751 C C . PRO A 1 93 ? 4.541 -0.905 -18.178 1.00 73.31 93 PRO A C 1
ATOM 753 O O . PRO A 1 93 ? 5.442 -0.192 -17.728 1.00 73.31 93 PRO A O 1
ATOM 756 N N . ASP A 1 94 ? 4.141 -2.013 -17.564 1.00 78.00 94 ASP A N 1
ATOM 757 C CA . ASP A 1 94 ? 4.895 -2.596 -16.475 1.00 78.00 94 ASP A CA 1
ATOM 758 C C . ASP A 1 94 ? 6.053 -3.402 -17.056 1.00 78.00 94 ASP A C 1
ATOM 760 O O . ASP A 1 94 ? 5.931 -4.107 -18.059 1.00 78.00 94 ASP A O 1
ATOM 764 N N . ARG A 1 95 ? 7.217 -3.294 -16.419 1.00 86.00 95 ARG A N 1
ATOM 765 C CA . ARG A 1 95 ? 8.364 -4.133 -16.753 1.00 86.00 95 ARG A CA 1
ATOM 766 C C . ARG A 1 95 ? 8.700 -4.984 -15.552 1.00 86.00 95 ARG A C 1
ATOM 768 O O . ARG A 1 95 ? 8.941 -4.473 -14.455 1.00 86.00 95 ARG A O 1
ATOM 775 N N . LYS A 1 96 ? 8.695 -6.298 -15.754 1.00 88.38 96 LYS A N 1
ATOM 776 C CA . LYS A 1 96 ? 8.993 -7.278 -14.712 1.00 88.38 96 LYS A CA 1
ATOM 777 C C . LYS A 1 96 ? 10.482 -7.554 -14.699 1.00 88.38 96 LYS A C 1
ATOM 779 O O . LYS A 1 96 ? 11.093 -7.779 -15.744 1.00 88.38 96 LYS A O 1
ATOM 784 N N . CYS A 1 97 ? 11.060 -7.564 -13.508 1.00 90.75 97 CYS A N 1
ATOM 785 C CA . CYS A 1 97 ? 12.384 -8.111 -13.321 1.00 90.75 97 CYS A CA 1
ATOM 786 C C . CYS A 1 97 ? 12.273 -9.629 -13.182 1.00 90.75 97 CYS A C 1
ATOM 788 O O . CYS A 1 97 ? 11.806 -10.149 -12.169 1.00 90.75 97 CYS A O 1
ATOM 790 N N . LEU A 1 98 ? 12.674 -10.345 -14.223 1.00 91.38 98 LEU A N 1
ATOM 791 C CA . LEU A 1 98 ? 12.667 -11.797 -14.269 1.00 91.38 98 LEU A CA 1
ATOM 792 C C . LEU A 1 98 ? 14.054 -12.328 -13.922 1.00 91.38 98 LEU A C 1
ATOM 794 O O . LEU A 1 98 ? 15.067 -11.655 -14.101 1.00 91.38 98 LEU A O 1
ATOM 798 N N . ALA A 1 99 ? 14.111 -13.561 -13.439 1.00 89.38 99 ALA A N 1
ATOM 799 C CA . ALA A 1 99 ? 15.365 -14.277 -13.331 1.00 89.38 99 ALA A CA 1
ATOM 800 C C . ALA A 1 99 ? 15.127 -15.774 -13.381 1.00 89.38 99 ALA A C 1
ATOM 802 O O . ALA A 1 99 ? 14.104 -16.278 -12.917 1.00 89.38 99 ALA A O 1
ATOM 803 N N . ASP A 1 100 ? 16.134 -16.477 -13.869 1.00 83.94 100 ASP A N 1
ATOM 804 C CA . ASP A 1 100 ? 16.289 -17.898 -13.641 1.00 83.94 100 ASP A CA 1
ATOM 805 C C . ASP A 1 100 ? 17.725 -18.193 -13.189 1.00 83.94 100 ASP A C 1
ATOM 807 O O . ASP A 1 100 ? 18.607 -17.325 -13.206 1.00 83.94 100 ASP A O 1
ATOM 811 N N . PHE A 1 101 ? 17.948 -19.428 -12.737 1.00 73.56 101 PHE A N 1
ATOM 812 C CA . PHE A 1 101 ? 19.247 -19.863 -12.227 1.00 73.56 101 PHE A CA 1
ATOM 813 C C . PHE A 1 101 ? 20.372 -19.713 -13.263 1.00 73.56 101 PHE A C 1
ATOM 815 O O . PHE A 1 101 ? 21.525 -19.507 -12.891 1.00 73.56 101 PHE A O 1
ATOM 822 N N . TYR A 1 102 ? 20.050 -19.806 -14.550 1.00 74.06 102 TYR A N 1
ATOM 823 C CA . TYR A 1 102 ? 21.013 -19.776 -15.638 1.00 74.06 102 TYR A CA 1
ATOM 824 C C . TYR A 1 102 ? 21.284 -18.348 -16.107 1.00 74.06 102 TYR A C 1
ATOM 826 O O . TYR A 1 102 ? 22.431 -17.991 -16.328 1.00 74.06 102 TYR A O 1
ATOM 834 N N . THR A 1 103 ? 20.269 -17.502 -16.240 1.00 78.25 103 THR A N 1
ATOM 835 C CA . THR A 1 103 ? 20.424 -16.167 -16.817 1.00 78.25 103 THR A CA 1
ATOM 836 C C . THR A 1 103 ? 20.722 -15.094 -15.787 1.00 78.25 103 THR A C 1
ATOM 838 O O . THR A 1 103 ? 21.257 -14.062 -16.167 1.00 78.25 103 THR A O 1
ATOM 841 N N . GLY A 1 104 ? 20.360 -15.277 -14.515 1.00 84.12 104 GLY A N 1
ATOM 842 C CA . GLY A 1 104 ? 20.312 -14.167 -13.559 1.00 84.12 104 GLY A CA 1
ATOM 843 C C . GLY A 1 104 ? 19.233 -13.135 -13.920 1.00 84.12 104 GLY A C 1
ATOM 844 O O . GLY A 1 104 ? 18.382 -13.384 -14.787 1.00 84.12 104 GLY A O 1
ATOM 845 N N . ALA A 1 105 ? 19.264 -11.983 -13.246 1.00 89.44 105 ALA A N 1
ATOM 846 C CA . ALA A 1 105 ? 18.272 -10.927 -13.403 1.00 89.44 105 ALA A CA 1
ATOM 847 C C . ALA A 1 105 ? 18.277 -10.331 -14.817 1.00 89.44 105 ALA A C 1
ATOM 849 O O . ALA A 1 105 ? 19.322 -10.028 -15.413 1.00 89.44 105 ALA A O 1
ATOM 850 N N . HIS A 1 106 ? 17.084 -10.166 -15.368 1.00 90.38 106 HIS A N 1
ATOM 851 C CA . HIS A 1 106 ? 16.859 -9.538 -16.652 1.00 90.38 106 HIS A CA 1
ATOM 852 C C . HIS A 1 106 ? 15.465 -8.935 -16.726 1.00 90.38 106 HIS A C 1
ATOM 854 O O . HIS A 1 106 ? 14.500 -9.453 -16.171 1.00 90.38 106 HIS A O 1
ATOM 860 N N . TRP A 1 107 ? 15.361 -7.834 -17.452 1.00 90.69 107 TRP A N 1
ATOM 861 C CA . TRP A 1 107 ? 14.081 -7.202 -17.683 1.00 90.69 107 TRP A CA 1
ATOM 862 C C . TRP A 1 107 ? 13.237 -7.966 -18.703 1.00 90.69 107 TRP A C 1
ATOM 864 O O . TRP A 1 107 ? 13.757 -8.419 -19.727 1.00 90.69 107 TRP A O 1
ATOM 874 N N . SER A 1 108 ? 11.929 -8.045 -18.459 1.00 88.88 108 SER A N 1
ATOM 875 C CA . SER A 1 108 ? 10.961 -8.469 -19.468 1.00 88.88 108 SER A CA 1
ATOM 876 C C . SER A 1 108 ? 10.946 -7.497 -20.661 1.00 88.88 108 SER A C 1
ATOM 878 O O . SER A 1 108 ? 11.354 -6.333 -20.527 1.00 88.88 108 SER A O 1
ATOM 880 N N . PRO A 1 109 ? 10.480 -7.942 -21.839 1.00 83.19 109 PRO A N 1
ATOM 881 C CA . PRO A 1 109 ? 10.141 -7.036 -22.931 1.00 83.19 109 PRO A CA 1
ATOM 882 C C . PRO A 1 109 ? 9.094 -6.004 -22.490 1.00 83.19 109 PRO A C 1
ATOM 884 O O . PRO A 1 109 ? 8.304 -6.270 -21.585 1.00 83.19 109 PRO A O 1
ATOM 887 N N . VAL A 1 110 ? 9.098 -4.838 -23.135 1.00 76.00 110 VAL A N 1
ATOM 888 C CA . VAL A 1 110 ? 8.012 -3.854 -23.032 1.00 76.00 110 VAL A CA 1
ATOM 889 C C . VAL A 1 110 ? 7.064 -4.126 -24.191 1.00 76.00 110 VAL A C 1
ATOM 891 O O . VAL A 1 110 ? 7.485 -4.063 -25.347 1.00 76.00 110 VAL A O 1
ATOM 894 N N . GLU A 1 111 ? 5.823 -4.493 -23.887 1.00 65.38 111 GLU A N 1
ATOM 895 C CA . GLU A 1 111 ? 4.865 -4.972 -24.893 1.00 65.38 111 GLU A CA 1
ATOM 896 C C . GLU A 1 111 ? 3.965 -3.858 -25.451 1.00 65.38 111 GLU A C 1
ATOM 898 O O . GLU A 1 111 ? 3.403 -4.012 -26.534 1.00 65.38 111 GLU A O 1
ATOM 903 N N . THR A 1 112 ? 3.862 -2.717 -24.762 1.00 67.50 112 THR A N 1
ATOM 904 C CA . THR A 1 112 ? 2.864 -1.677 -25.050 1.00 67.50 112 THR A CA 1
ATOM 905 C C . THR A 1 112 ? 3.473 -0.292 -25.279 1.00 67.50 112 THR A C 1
ATOM 907 O O . THR A 1 112 ? 4.461 0.098 -24.654 1.00 67.50 112 THR A O 1
ATOM 910 N N . ASN A 1 113 ? 2.854 0.474 -26.182 1.00 70.62 113 ASN A N 1
ATOM 911 C CA . ASN A 1 113 ? 3.269 1.834 -26.533 1.00 70.62 113 ASN A CA 1
ATOM 912 C C . ASN A 1 113 ? 2.631 2.882 -25.612 1.00 70.62 113 ASN A C 1
ATOM 914 O O . ASN A 1 113 ? 1.496 2.706 -25.176 1.00 70.62 113 ASN A O 1
ATOM 918 N N . CYS A 1 114 ? 3.335 3.996 -25.384 1.00 74.06 114 CYS A N 1
ATOM 919 C CA . CYS A 1 114 ? 2.776 5.158 -24.692 1.00 74.06 114 CYS A CA 1
ATOM 920 C C . CYS A 1 114 ? 1.827 5.948 -25.612 1.00 74.06 114 CYS A C 1
ATOM 922 O O . CYS A 1 114 ? 2.174 6.256 -26.753 1.00 74.06 114 CYS A O 1
ATOM 924 N N . THR A 1 115 ? 0.674 6.340 -25.088 1.00 70.25 115 THR A N 1
ATOM 925 C CA . THR A 1 115 ? -0.253 7.339 -25.606 1.00 70.25 115 THR A CA 1
ATOM 926 C C . THR A 1 115 ? -0.026 8.683 -24.910 1.00 70.25 115 THR A C 1
ATOM 928 O O . THR A 1 115 ? 0.571 8.779 -23.834 1.00 70.25 115 THR A O 1
ATOM 931 N N . GLY A 1 116 ? -0.459 9.762 -25.567 1.00 61.25 116 GLY A N 1
ATOM 932 C CA . GLY A 1 116 ? -0.224 11.134 -25.108 1.00 61.25 116 GLY A CA 1
ATOM 933 C C . GLY A 1 116 ? -1.344 11.759 -24.271 1.00 61.25 116 GLY A C 1
ATOM 934 O O . GLY A 1 116 ? -1.166 12.882 -23.810 1.00 61.25 116 GLY A O 1
ATOM 935 N N . VAL A 1 117 ? -2.494 11.098 -24.093 1.00 64.56 117 VAL A N 1
ATOM 936 C CA . VAL A 1 117 ? -3.650 11.682 -23.384 1.00 64.56 117 VAL A CA 1
ATOM 937 C C . VAL A 1 117 ? -3.689 11.151 -21.960 1.00 64.56 117 VAL A C 1
ATOM 939 O O . VAL A 1 117 ? -3.704 9.944 -21.756 1.00 64.56 117 VAL A O 1
ATOM 942 N N . GLN A 1 118 ? -3.677 12.056 -20.983 1.00 72.12 118 GLN A N 1
ATOM 943 C CA . GLN A 1 118 ? -3.576 11.715 -19.565 1.00 72.12 118 GLN A CA 1
ATOM 944 C C . GLN A 1 118 ? -4.599 12.532 -18.783 1.00 72.12 118 GLN A C 1
ATOM 946 O O . GLN A 1 118 ? -4.791 13.718 -19.072 1.00 72.12 118 GLN A O 1
ATOM 951 N N . SER A 1 119 ? -5.268 11.903 -17.816 1.00 83.94 119 SER A N 1
ATOM 952 C CA . SER A 1 119 ? -6.221 12.610 -16.963 1.00 83.94 119 SER A CA 1
ATOM 953 C C . SER A 1 119 ? -5.489 13.610 -16.055 1.00 83.94 119 SER A C 1
ATOM 955 O O . SER A 1 119 ? -4.339 13.396 -15.655 1.00 83.94 119 SER A O 1
ATOM 957 N N . GLU A 1 120 ? -6.156 14.712 -15.707 1.00 88.19 120 GLU A N 1
ATOM 958 C CA . GLU A 1 120 ? -5.607 15.707 -14.774 1.00 88.19 120 GLU A CA 1
ATOM 959 C C . GLU A 1 120 ? -5.321 15.091 -13.391 1.00 88.19 120 GLU A C 1
ATOM 961 O O . GLU A 1 120 ? -4.317 15.418 -12.749 1.00 88.19 120 GLU A O 1
ATOM 966 N N . LEU A 1 121 ? -6.156 14.136 -12.968 1.00 91.31 121 LEU A N 1
ATOM 967 C CA . LEU A 1 121 ? -5.992 13.371 -11.734 1.00 91.31 121 LEU A CA 1
ATOM 968 C C . LEU A 1 121 ? -4.685 12.572 -11.735 1.00 91.31 121 LEU A C 1
ATOM 970 O O . LEU A 1 121 ? -3.866 12.726 -10.826 1.00 91.31 121 LEU A O 1
ATOM 974 N N . THR A 1 122 ? -4.464 11.769 -12.776 1.00 89.25 122 THR A N 1
ATOM 975 C CA . THR A 1 122 ? -3.274 10.923 -12.912 1.00 89.25 122 THR A CA 1
ATOM 976 C C . THR A 1 122 ? -2.007 11.766 -12.955 1.00 89.25 122 THR A C 1
ATOM 978 O O . THR A 1 122 ? -1.025 11.448 -12.282 1.00 89.25 122 THR A O 1
ATOM 981 N N . MET A 1 123 ? -2.044 12.891 -13.675 1.00 89.56 123 MET A N 1
ATOM 982 C CA . MET A 1 123 ? -0.944 13.856 -13.699 1.00 89.56 123 MET A CA 1
ATOM 983 C C . MET A 1 123 ? -0.644 14.429 -12.315 1.00 89.56 123 MET A C 1
ATOM 985 O O . MET A 1 123 ? 0.516 14.512 -11.911 1.00 89.56 123 MET A O 1
ATOM 989 N N . THR A 1 124 ? -1.679 14.791 -11.560 1.00 93.69 124 THR A N 1
ATOM 990 C CA . THR A 1 124 ? -1.516 15.349 -10.215 1.00 93.69 124 THR A CA 1
ATOM 991 C C . THR A 1 124 ? -0.946 14.307 -9.251 1.00 93.69 124 THR A C 1
ATOM 993 O O . THR A 1 124 ? 0.002 14.599 -8.521 1.00 93.69 124 THR A O 1
ATOM 996 N N . LEU A 1 125 ? -1.445 13.067 -9.283 1.00 94.62 125 LEU A N 1
ATOM 997 C CA . LEU A 1 125 ? -0.907 11.963 -8.480 1.00 94.62 125 LEU A CA 1
ATOM 998 C C . LEU A 1 125 ? 0.547 11.637 -8.851 1.00 94.62 125 LEU A C 1
ATOM 1000 O O . LEU A 1 125 ? 1.369 11.380 -7.969 1.00 94.62 125 LEU A O 1
ATOM 1004 N N . PHE A 1 126 ? 0.897 11.694 -10.136 1.00 92.06 126 PHE A N 1
ATOM 1005 C CA . PHE A 1 126 ? 2.272 11.528 -10.601 1.00 92.06 126 PHE A CA 1
ATOM 1006 C C . PHE A 1 126 ? 3.208 12.606 -10.041 1.00 92.06 126 PHE A C 1
ATOM 1008 O O . PHE A 1 126 ? 4.288 12.282 -9.538 1.00 92.06 126 PHE A O 1
ATOM 1015 N N . GLU A 1 127 ? 2.797 13.874 -10.073 1.00 93.81 127 GLU A N 1
ATOM 1016 C CA . GLU A 1 127 ? 3.587 14.966 -9.501 1.00 93.81 127 GLU A CA 1
ATOM 1017 C C . GLU A 1 127 ? 3.709 14.837 -7.975 1.00 93.81 127 GLU A C 1
ATOM 1019 O O . GLU A 1 127 ? 4.814 14.958 -7.438 1.00 93.81 127 GLU A O 1
ATOM 1024 N N . LEU A 1 128 ? 2.634 14.458 -7.271 1.00 95.06 128 LEU A N 1
ATOM 1025 C CA . LEU A 1 128 ? 2.701 14.131 -5.840 1.00 95.06 128 LEU A CA 1
ATOM 1026 C C . LEU A 1 128 ? 3.696 12.993 -5.557 1.00 95.06 128 LEU A C 1
ATOM 1028 O O . LEU A 1 128 ? 4.479 13.069 -4.607 1.00 95.06 128 LEU A O 1
ATOM 1032 N N . ALA A 1 129 ? 3.743 11.964 -6.408 1.00 93.25 129 ALA A N 1
ATOM 1033 C CA . ALA A 1 129 ? 4.674 10.846 -6.263 1.00 93.25 129 ALA A CA 1
ATOM 1034 C C . ALA A 1 129 ? 6.152 11.254 -6.410 1.00 93.25 129 ALA A C 1
ATOM 1036 O O . ALA A 1 129 ? 7.037 10.547 -5.904 1.00 93.25 129 ALA A O 1
ATOM 1037 N N . LYS A 1 130 ? 6.454 12.392 -7.046 1.00 92.31 130 LYS A N 1
ATOM 1038 C CA . LYS A 1 130 ? 7.820 12.933 -7.156 1.00 92.31 130 LYS A CA 1
ATOM 1039 C C . LYS A 1 130 ? 8.263 13.709 -5.920 1.00 92.31 130 LYS A C 1
ATOM 1041 O O . LYS A 1 130 ? 9.455 13.703 -5.620 1.00 92.31 130 LYS A O 1
ATOM 1046 N N . ILE A 1 131 ? 7.340 14.303 -5.165 1.00 94.25 131 ILE A N 1
ATOM 1047 C CA . ILE A 1 131 ? 7.661 15.137 -3.997 1.00 94.25 131 ILE A CA 1
ATOM 1048 C C . ILE A 1 131 ? 8.463 14.340 -2.964 1.00 94.25 131 ILE A C 1
ATOM 1050 O O . ILE A 1 131 ? 8.063 13.250 -2.551 1.00 94.25 131 ILE A O 1
ATOM 1054 N N . ASN A 1 132 ? 9.605 14.873 -2.528 1.00 93.81 132 ASN A N 1
ATOM 1055 C CA . ASN A 1 132 ? 10.360 14.293 -1.419 1.00 93.81 132 ASN A CA 1
ATOM 1056 C C . ASN A 1 132 ? 9.593 14.506 -0.114 1.00 93.81 132 ASN A C 1
ATOM 1058 O O . ASN A 1 132 ? 9.317 15.643 0.261 1.00 93.81 132 ASN A O 1
ATOM 1062 N N . ILE A 1 133 ? 9.248 13.410 0.558 1.00 93.88 133 ILE A N 1
ATOM 1063 C CA . ILE A 1 133 ? 8.442 13.449 1.777 1.00 93.88 133 ILE A CA 1
ATOM 1064 C C . ILE A 1 133 ? 9.331 13.839 2.955 1.00 93.88 133 ILE A C 1
ATOM 1066 O O . ILE A 1 133 ? 10.393 13.253 3.163 1.00 93.88 133 ILE A O 1
ATOM 1070 N N . THR A 1 134 ? 8.883 14.837 3.705 1.00 93.56 134 THR A N 1
ATOM 1071 C CA . THR A 1 134 ? 9.511 15.355 4.919 1.00 93.56 134 THR A CA 1
ATOM 1072 C C . THR A 1 134 ? 8.474 15.412 6.035 1.00 93.56 134 THR A C 1
ATOM 1074 O O . THR A 1 134 ? 7.272 15.329 5.783 1.00 93.56 134 THR A O 1
ATOM 1077 N N . GLU A 1 135 ? 8.924 15.583 7.277 1.00 88.62 135 GLU A N 1
ATOM 1078 C CA . GLU A 1 135 ? 8.022 15.751 8.427 1.00 88.62 135 GLU A CA 1
ATOM 1079 C C . GLU A 1 135 ? 7.081 16.960 8.255 1.00 88.62 135 GLU A C 1
ATOM 1081 O O . GLU A 1 135 ? 5.938 16.915 8.690 1.00 88.62 135 GLU A O 1
ATOM 1086 N N . GLU A 1 136 ? 7.517 18.007 7.549 1.00 91.12 136 GLU A N 1
ATOM 1087 C CA . GLU A 1 136 ? 6.738 19.236 7.346 1.00 91.12 136 GLU A CA 1
ATOM 1088 C C . GLU A 1 136 ? 5.654 19.115 6.264 1.00 91.12 136 GLU A C 1
ATOM 1090 O O . GLU A 1 136 ? 4.653 19.829 6.313 1.00 91.12 136 GLU A O 1
ATOM 1095 N N . ASN A 1 137 ? 5.840 18.249 5.259 1.00 95.62 137 ASN A N 1
ATOM 1096 C CA . ASN A 1 137 ? 4.940 18.185 4.099 1.00 95.62 137 ASN A CA 1
ATOM 1097 C C . ASN A 1 137 ? 4.044 16.941 4.058 1.00 95.62 137 ASN A C 1
ATOM 1099 O O . ASN A 1 137 ? 3.063 16.933 3.313 1.00 95.62 137 ASN A O 1
ATOM 1103 N N . ILE A 1 138 ? 4.354 15.912 4.850 1.00 96.56 138 ILE A N 1
ATOM 1104 C CA . ILE A 1 138 ? 3.675 14.612 4.825 1.00 96.56 138 ILE A CA 1
ATOM 1105 C C . ILE A 1 138 ? 2.165 14.724 5.062 1.00 96.56 138 ILE A C 1
ATOM 1107 O O . ILE A 1 138 ? 1.391 14.052 4.379 1.00 96.56 138 ILE A O 1
ATOM 1111 N N . LEU A 1 139 ? 1.732 15.600 5.974 1.00 96.94 139 LEU A N 1
ATOM 1112 C CA . LEU A 1 139 ? 0.313 15.810 6.265 1.00 96.94 139 LEU A CA 1
ATOM 1113 C C . LEU A 1 139 ? -0.417 16.425 5.065 1.00 96.94 139 LEU A C 1
ATOM 1115 O O . LEU A 1 139 ? -1.374 15.844 4.564 1.00 96.94 139 LEU A O 1
ATOM 1119 N N . ASN A 1 140 ? 0.084 17.543 4.537 1.00 97.31 140 ASN A N 1
ATOM 1120 C CA . ASN A 1 140 ? -0.526 18.213 3.384 1.00 97.31 140 ASN A CA 1
ATOM 1121 C C . ASN A 1 140 ? -0.541 17.311 2.140 1.00 97.31 140 ASN A C 1
ATOM 1123 O O . ASN A 1 140 ? -1.510 17.303 1.381 1.00 97.31 140 ASN A O 1
ATOM 1127 N N . LEU A 1 141 ? 0.525 16.532 1.934 1.00 97.50 141 LEU A N 1
ATOM 1128 C CA . LEU A 1 141 ? 0.628 15.583 0.829 1.00 97.50 141 LEU A CA 1
ATOM 1129 C C . LEU A 1 141 ? -0.412 14.466 0.953 1.00 97.50 141 LEU A C 1
ATOM 1131 O O . LEU A 1 141 ? -1.062 14.127 -0.034 1.00 97.50 141 LEU A O 1
ATOM 1135 N N . THR A 1 142 ? -0.592 13.908 2.153 1.00 97.69 142 THR A N 1
ATOM 1136 C CA . THR A 1 142 ? -1.566 12.830 2.379 1.00 97.69 142 THR A CA 1
ATOM 1137 C C . THR A 1 142 ? -3.006 13.312 2.317 1.00 97.69 142 THR A C 1
ATOM 1139 O O . THR A 1 142 ? -3.823 12.624 1.718 1.00 97.69 142 THR A O 1
ATOM 1142 N N . GLN A 1 143 ? -3.297 14.517 2.804 1.00 97.81 143 GLN A N 1
ATOM 1143 C CA . GLN A 1 143 ? -4.602 15.160 2.625 1.00 97.81 143 GLN A CA 1
ATOM 1144 C C . GLN A 1 143 ? -4.897 15.471 1.152 1.00 97.81 143 GLN A C 1
ATOM 1146 O O . GLN A 1 143 ? -6.019 15.286 0.691 1.00 97.81 143 GLN A O 1
ATOM 1151 N N . SER A 1 144 ? -3.890 15.903 0.385 1.00 97.38 144 SER A N 1
ATOM 1152 C CA . SER A 1 144 ? -4.049 16.129 -1.060 1.00 97.38 144 SER A CA 1
ATOM 1153 C C . SER A 1 144 ? -4.350 14.821 -1.792 1.00 97.38 144 SER A C 1
ATOM 1155 O O . SER A 1 144 ? -5.247 14.772 -2.628 1.00 97.38 144 SER A O 1
ATOM 1157 N N . MET A 1 145 ? -3.634 13.746 -1.452 1.00 97.00 145 MET A N 1
ATOM 1158 C CA . MET A 1 145 ? -3.873 12.410 -2.002 1.00 97.00 145 MET A CA 1
ATOM 1159 C C . MET A 1 145 ? -5.265 11.872 -1.629 1.00 97.00 145 MET A C 1
ATOM 1161 O O . MET A 1 145 ? -5.960 11.337 -2.492 1.00 97.00 145 MET A O 1
ATOM 1165 N N . GLU A 1 146 ? -5.697 12.048 -0.378 1.00 97.19 146 GLU A N 1
ATOM 1166 C CA . GLU A 1 146 ? -7.044 11.687 0.081 1.00 97.19 146 GLU A CA 1
ATOM 1167 C C . GLU A 1 146 ? -8.112 12.462 -0.695 1.00 97.19 146 GLU A C 1
ATOM 1169 O O . GLU A 1 146 ? -9.032 11.862 -1.244 1.00 97.19 146 GLU A O 1
ATOM 1174 N N . MET A 1 147 ? -7.972 13.785 -0.809 1.00 97.00 147 MET A N 1
ATOM 1175 C CA . MET A 1 147 ? -8.914 14.628 -1.545 1.00 97.00 147 MET A CA 1
ATOM 1176 C C . MET A 1 147 ? -9.043 14.175 -3.003 1.00 97.00 147 MET A C 1
ATOM 1178 O O . MET A 1 147 ? -10.155 14.009 -3.498 1.00 97.00 147 MET A O 1
ATOM 1182 N N . LEU A 1 148 ? -7.922 13.933 -3.685 1.00 95.94 148 LEU A N 1
ATOM 1183 C CA . LEU A 1 148 ? -7.914 13.479 -5.078 1.00 95.94 148 LEU A CA 1
ATOM 1184 C C . LEU A 1 148 ? -8.597 12.117 -5.249 1.00 95.94 148 LEU A C 1
ATOM 1186 O O . LEU A 1 148 ? -9.327 11.916 -6.213 1.00 95.94 148 LEU A O 1
ATOM 1190 N N . THR A 1 149 ? -8.384 11.186 -4.320 1.00 94.81 149 THR A N 1
ATOM 1191 C CA . THR A 1 149 ? -8.909 9.816 -4.442 1.00 94.81 149 THR A CA 1
ATOM 1192 C C . THR A 1 149 ? -10.368 9.682 -4.019 1.00 94.81 149 THR A C 1
ATOM 1194 O O . THR A 1 149 ? -11.084 8.878 -4.603 1.00 94.81 149 THR A O 1
ATOM 1197 N N . THR A 1 150 ? -10.827 10.491 -3.063 1.00 92.44 150 THR A N 1
ATOM 1198 C CA . THR A 1 150 ? -12.204 10.449 -2.533 1.00 92.44 150 THR A CA 1
ATOM 1199 C C . THR A 1 150 ? -13.202 11.284 -3.337 1.00 92.44 150 THR A C 1
ATOM 1201 O O . THR A 1 150 ? -14.396 11.001 -3.308 1.00 92.44 150 THR A O 1
ATOM 1204 N N . THR A 1 151 ? -12.745 12.326 -4.043 1.00 91.25 151 THR A N 1
ATOM 1205 C CA . THR A 1 151 ? -13.621 13.196 -4.858 1.00 91.25 151 THR A CA 1
ATOM 1206 C C . THR A 1 151 ? -13.745 12.751 -6.313 1.00 91.25 151 THR A C 1
ATOM 1208 O O . THR A 1 151 ? -14.626 13.231 -7.028 1.00 91.25 151 THR A O 1
ATOM 1211 N N . SER A 1 152 ? -12.880 11.840 -6.752 1.00 87.81 152 SER A N 1
ATOM 1212 C CA . SER A 1 152 ? -12.904 11.308 -8.111 1.00 87.81 152 SER A CA 1
ATOM 1213 C C . SER A 1 152 ? -13.999 10.259 -8.260 1.00 87.81 152 SER A C 1
ATOM 1215 O O . SER A 1 152 ? -14.122 9.361 -7.434 1.00 87.81 152 SER A O 1
ATOM 1217 N N . GLU A 1 153 ? -14.785 10.358 -9.333 1.00 83.00 153 GLU A N 1
ATOM 1218 C CA . GLU A 1 153 ? -15.888 9.423 -9.596 1.00 83.00 153 GLU A CA 1
ATOM 1219 C C . GLU A 1 153 ? -15.374 8.010 -9.911 1.00 83.00 153 GLU A C 1
ATOM 1221 O O . GLU A 1 153 ? -15.955 7.022 -9.473 1.00 83.00 153 GLU A O 1
ATOM 1226 N N . HIS A 1 154 ? -14.267 7.922 -10.654 1.00 84.31 154 HIS A N 1
ATOM 1227 C CA . HIS A 1 154 ? -13.613 6.672 -11.028 1.00 84.31 154 HIS A CA 1
ATOM 1228 C C . HIS A 1 154 ? -12.096 6.873 -11.006 1.00 84.31 154 HIS A C 1
ATOM 1230 O O . HIS A 1 154 ? -11.597 7.846 -11.574 1.00 84.31 154 HIS A O 1
ATOM 1236 N N . LEU A 1 155 ? -11.366 5.956 -10.369 1.00 88.81 155 LEU A N 1
ATOM 1237 C CA . LEU A 1 155 ? -9.905 5.913 -10.435 1.00 88.81 155 LEU A CA 1
ATOM 1238 C C . LEU A 1 155 ? -9.483 4.948 -11.545 1.00 88.81 155 LEU A C 1
ATOM 1240 O O . LEU A 1 155 ? -10.025 3.849 -11.671 1.00 88.81 155 LEU A O 1
ATOM 1244 N N . SER A 1 156 ? -8.492 5.343 -12.333 1.00 86.00 156 SER A N 1
ATOM 1245 C CA . SER A 1 156 ? -7.837 4.453 -13.289 1.00 86.00 156 SER A CA 1
ATOM 1246 C C . SER A 1 156 ? -6.886 3.488 -12.562 1.00 86.00 156 SER A C 1
ATOM 1248 O O . SER A 1 156 ? -6.414 3.774 -11.450 1.00 86.00 156 SER A O 1
ATOM 1250 N N . PRO A 1 157 ? -6.497 2.362 -13.188 1.00 83.31 157 PRO A N 1
ATOM 1251 C CA . PRO A 1 157 ? -5.408 1.526 -12.681 1.00 83.31 157 PRO A CA 1
ATOM 1252 C C . PRO A 1 157 ? -4.116 2.321 -12.437 1.00 83.31 157 PRO A C 1
ATOM 1254 O O . PRO A 1 157 ? -3.345 1.989 -11.534 1.00 83.31 157 PRO A O 1
ATOM 1257 N N . MET A 1 158 ? -3.888 3.388 -13.208 1.00 83.38 158 MET A N 1
ATOM 1258 C CA . MET A 1 158 ? -2.725 4.260 -13.072 1.00 83.38 158 MET A CA 1
ATOM 1259 C C . MET A 1 158 ? -2.745 5.122 -11.822 1.00 83.38 158 MET A C 1
ATOM 1261 O O . MET A 1 158 ? -1.723 5.230 -11.139 1.00 83.38 158 MET A O 1
ATOM 1265 N N . ASP A 1 159 ? -3.904 5.663 -11.469 1.00 90.19 159 ASP A N 1
ATOM 1266 C CA . ASP A 1 159 ? -4.079 6.417 -10.229 1.00 90.19 159 ASP A CA 1
ATOM 1267 C C . ASP A 1 159 ? -3.732 5.539 -9.022 1.00 90.19 159 ASP A C 1
ATOM 1269 O O . ASP A 1 159 ? -2.956 5.932 -8.147 1.00 90.19 159 ASP A O 1
ATOM 1273 N N . VAL A 1 160 ? -4.202 4.288 -9.036 1.00 90.94 160 VAL A N 1
ATOM 1274 C CA . VAL A 1 160 ? -3.909 3.282 -8.007 1.00 90.94 160 VAL A CA 1
ATOM 1275 C C . VAL A 1 160 ? -2.411 2.960 -7.924 1.00 90.94 160 VAL A C 1
ATOM 1277 O O . VAL A 1 160 ? -1.861 2.833 -6.824 1.00 90.94 160 VAL A O 1
ATOM 1280 N N . GLN A 1 161 ? -1.712 2.872 -9.062 1.00 87.81 161 GLN A N 1
ATOM 1281 C CA . GLN A 1 161 ? -0.259 2.671 -9.077 1.00 87.81 161 GLN A CA 1
ATOM 1282 C C . GLN A 1 161 ? 0.493 3.846 -8.436 1.00 87.81 161 GLN A C 1
ATOM 1284 O O . GLN A 1 161 ? 1.422 3.632 -7.646 1.00 87.81 161 GLN A O 1
ATOM 1289 N N . TYR A 1 162 ? 0.098 5.085 -8.738 1.00 91.75 162 TYR A N 1
ATOM 1290 C CA . TYR A 1 162 ? 0.729 6.265 -8.148 1.00 91.75 162 TYR A CA 1
ATOM 1291 C C . TYR A 1 162 ? 0.426 6.399 -6.659 1.00 91.75 162 TYR A C 1
ATOM 1293 O O . TYR A 1 162 ? 1.350 6.676 -5.891 1.00 91.75 162 TYR A O 1
ATOM 1301 N N . VAL A 1 163 ? -0.798 6.087 -6.223 1.00 95.31 163 VAL A N 1
ATOM 1302 C CA . VAL A 1 163 ? -1.130 5.981 -4.795 1.00 95.31 163 VAL A CA 1
ATOM 1303 C C . VAL A 1 163 ? -0.207 4.977 -4.104 1.00 95.31 163 VAL A C 1
ATOM 1305 O O . VAL A 1 163 ? 0.416 5.308 -3.097 1.00 95.31 163 VAL A O 1
ATOM 1308 N N . ALA A 1 164 ? -0.019 3.779 -4.665 1.00 93.25 164 ALA A N 1
ATOM 1309 C CA . ALA A 1 164 ? 0.883 2.784 -4.084 1.00 93.25 164 ALA A CA 1
ATOM 1310 C C . ALA A 1 164 ? 2.339 3.283 -3.989 1.00 93.25 164 ALA A C 1
ATOM 1312 O O . ALA A 1 164 ? 3.026 3.027 -2.994 1.00 93.25 164 ALA A O 1
ATOM 1313 N N . LYS A 1 165 ? 2.814 4.028 -4.997 1.00 92.31 165 LYS A N 1
ATOM 1314 C CA . LYS A 1 165 ? 4.148 4.652 -4.992 1.00 92.31 165 LYS A CA 1
ATOM 1315 C C . LYS A 1 165 ? 4.269 5.711 -3.893 1.00 92.31 165 LYS A C 1
ATOM 1317 O O . LYS A 1 165 ? 5.278 5.726 -3.187 1.00 92.31 165 LYS A O 1
ATOM 1322 N N . ILE A 1 166 ? 3.252 6.555 -3.719 1.00 96.38 166 ILE A N 1
ATOM 1323 C CA . ILE A 1 166 ? 3.199 7.576 -2.665 1.00 96.38 166 ILE A CA 1
ATOM 1324 C C . ILE A 1 166 ? 3.186 6.916 -1.279 1.00 96.38 166 ILE A C 1
ATOM 1326 O O . ILE A 1 166 ? 4.039 7.234 -0.449 1.00 96.38 166 ILE A O 1
ATOM 1330 N N . LEU A 1 167 ? 2.304 5.938 -1.050 1.00 97.38 167 LEU A N 1
ATOM 1331 C CA . LEU A 1 167 ? 2.208 5.192 0.210 1.00 97.38 167 LEU A CA 1
ATOM 1332 C C . LEU A 1 167 ? 3.534 4.537 0.596 1.00 97.38 167 LEU A C 1
ATOM 1334 O O . LEU A 1 167 ? 3.964 4.645 1.742 1.00 97.38 167 LEU A O 1
ATOM 1338 N N . ARG A 1 168 ? 4.251 3.935 -0.36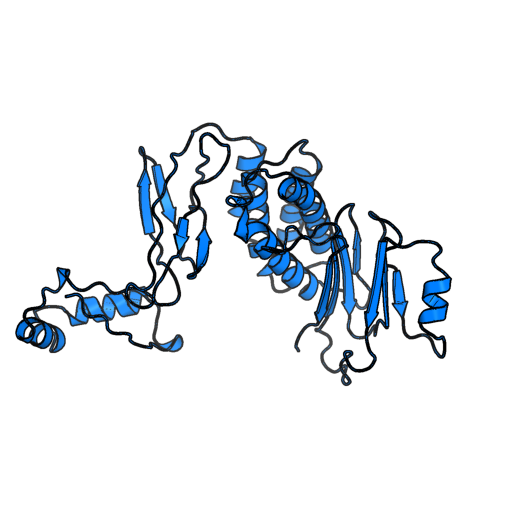0 1.00 94.75 168 ARG A N 1
ATOM 1339 C CA . ARG A 1 168 ? 5.581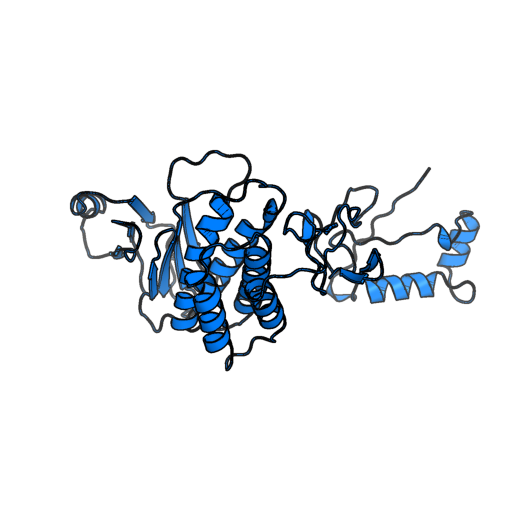 3.364 -0.102 1.00 94.75 168 ARG A CA 1
ATOM 1340 C C . ARG A 1 168 ? 6.599 4.419 0.347 1.00 94.75 168 ARG A C 1
ATOM 1342 O O . ARG A 1 168 ? 7.459 4.120 1.170 1.00 94.75 168 ARG A O 1
ATOM 1349 N N . LYS A 1 169 ? 6.535 5.647 -0.181 1.00 94.81 169 LYS A N 1
ATOM 1350 C CA . LYS A 1 169 ? 7.408 6.744 0.273 1.00 94.81 169 LYS A CA 1
ATOM 1351 C C . LYS A 1 169 ? 7.040 7.187 1.689 1.00 94.81 169 LYS A C 1
ATOM 1353 O O . LYS A 1 169 ? 7.947 7.372 2.493 1.00 94.81 169 LYS A O 1
ATOM 1358 N N . ILE A 1 170 ? 5.746 7.291 2.000 1.00 96.56 170 ILE A N 1
ATOM 1359 C CA . ILE A 1 170 ? 5.240 7.631 3.343 1.00 96.56 170 ILE A CA 1
ATOM 1360 C C . ILE A 1 170 ? 5.687 6.573 4.356 1.00 96.56 170 ILE A C 1
ATOM 1362 O O . ILE A 1 170 ? 6.171 6.912 5.431 1.00 96.56 170 ILE A O 1
ATOM 1366 N N . ALA A 1 171 ? 5.617 5.293 3.984 1.00 94.81 171 ALA A N 1
ATOM 1367 C CA . ALA A 1 171 ? 6.070 4.179 4.808 1.00 94.81 171 ALA A CA 1
ATOM 1368 C C . ALA A 1 171 ? 7.560 4.259 5.176 1.00 94.81 171 ALA A C 1
ATOM 1370 O O . ALA A 1 171 ? 7.958 3.686 6.185 1.00 94.81 171 ALA A O 1
ATOM 1371 N N . ASN A 1 172 ? 8.397 4.984 4.425 1.00 92.75 172 ASN A N 1
ATOM 1372 C CA . ASN A 1 172 ? 9.811 5.174 4.765 1.00 92.75 172 ASN A CA 1
ATOM 1373 C C . ASN A 1 172 ? 10.047 6.263 5.824 1.00 92.75 172 ASN A C 1
ATOM 1375 O O . ASN A 1 172 ? 11.152 6.347 6.362 1.00 92.75 172 ASN A O 1
ATOM 1379 N N . THR A 1 173 ? 9.038 7.071 6.153 1.00 91.56 173 THR A N 1
ATOM 1380 C CA . THR A 1 173 ? 9.138 8.096 7.195 1.00 91.56 173 THR A CA 1
ATOM 1381 C C . THR A 1 173 ? 9.203 7.428 8.574 1.00 91.56 173 THR A C 1
ATOM 1383 O O . THR A 1 173 ? 8.426 6.511 8.845 1.00 91.56 173 THR A O 1
ATOM 1386 N N . PRO A 1 174 ? 10.133 7.827 9.462 1.00 89.00 174 PRO A N 1
ATOM 1387 C CA . PRO A 1 174 ? 10.372 7.127 10.726 1.00 89.00 174 PRO A CA 1
ATOM 1388 C C . PRO A 1 174 ? 9.239 7.289 11.745 1.00 89.00 174 PRO A C 1
ATOM 1390 O O . PRO A 1 174 ? 9.056 6.418 12.595 1.00 89.00 174 PRO A O 1
ATOM 1393 N N . VAL A 1 175 ? 8.509 8.400 11.677 1.00 89.75 175 VAL A N 1
ATOM 1394 C CA . VAL A 1 175 ? 7.467 8.777 12.627 1.00 89.75 175 VAL A CA 1
ATOM 1395 C C . VAL A 1 175 ? 6.261 9.278 11.844 1.00 89.75 175 VAL A C 1
ATOM 1397 O O . VAL A 1 175 ? 6.407 10.115 10.959 1.00 89.75 175 VAL A O 1
ATOM 1400 N N . ILE A 1 176 ? 5.082 8.755 12.170 1.00 93.69 176 ILE A N 1
ATOM 1401 C CA . ILE A 1 176 ? 3.825 9.096 11.504 1.00 93.69 176 ILE A CA 1
ATOM 1402 C C . ILE A 1 176 ? 2.855 9.677 12.533 1.00 93.69 176 ILE A C 1
ATOM 1404 O O . ILE A 1 176 ? 2.617 9.076 13.578 1.00 93.69 176 ILE A O 1
ATOM 1408 N N . GLU A 1 177 ? 2.274 10.838 12.252 1.00 94.19 177 GLU A N 1
ATOM 1409 C CA . GLU A 1 177 ? 1.209 11.402 13.085 1.00 94.19 177 GLU A CA 1
ATOM 1410 C C . GLU A 1 177 ? -0.132 10.703 12.829 1.00 94.19 177 GLU A C 1
ATOM 1412 O O . GLU A 1 177 ? -0.389 10.176 11.746 1.00 94.19 177 GLU A O 1
ATOM 1417 N N . SER A 1 178 ? -1.035 10.723 13.814 1.00 94.06 178 SER A N 1
ATOM 1418 C CA . SER A 1 178 ? -2.321 10.023 13.687 1.00 94.06 178 SER A CA 1
ATOM 1419 C C . SER A 1 178 ? -3.201 10.547 12.543 1.00 94.06 178 SER A C 1
ATOM 1421 O O . SER A 1 178 ? -3.956 9.774 11.958 1.00 94.06 178 SER A O 1
ATOM 1423 N N . ASP A 1 179 ? -3.082 11.828 12.180 1.00 95.69 179 ASP A N 1
ATOM 1424 C CA . ASP A 1 179 ? -3.857 12.426 11.084 1.00 95.69 179 ASP A CA 1
ATOM 1425 C C . ASP A 1 179 ? -3.326 12.025 9.699 1.00 95.69 179 ASP A C 1
ATOM 1427 O O . ASP A 1 179 ? -4.104 11.857 8.757 1.00 95.69 179 ASP A O 1
ATOM 1431 N N . VAL A 1 180 ? -2.022 11.748 9.595 1.00 97.06 180 VAL A N 1
ATOM 1432 C CA . VAL A 1 180 ? -1.424 11.134 8.400 1.00 97.06 180 VAL A CA 1
ATOM 1433 C C . VAL A 1 180 ? -1.992 9.728 8.203 1.00 97.06 180 VAL A C 1
ATOM 1435 O O . VAL A 1 180 ? -2.412 9.388 7.098 1.00 97.06 180 VAL A O 1
ATOM 1438 N N . LEU A 1 181 ? -2.075 8.922 9.273 1.00 96.75 181 LEU A N 1
ATOM 1439 C CA . LEU A 1 181 ? -2.684 7.589 9.198 1.00 96.75 181 LEU A CA 1
ATOM 1440 C C . LEU A 1 181 ? -4.152 7.661 8.756 1.00 96.75 181 LEU A C 1
ATOM 1442 O O . LEU A 1 181 ? -4.559 6.862 7.918 1.00 96.75 181 LEU A O 1
ATOM 1446 N N . LYS A 1 182 ? -4.940 8.610 9.281 1.00 96.81 182 LYS A N 1
ATOM 1447 C CA . LYS A 1 182 ? -6.347 8.790 8.875 1.00 96.81 182 LYS A CA 1
ATOM 1448 C C . LYS A 1 182 ? -6.478 9.031 7.373 1.00 96.81 182 LYS A C 1
ATOM 1450 O O . LYS A 1 182 ? -7.191 8.289 6.702 1.00 96.81 182 LYS A O 1
ATOM 1455 N N . SER A 1 183 ? -5.717 9.996 6.859 1.00 97.88 183 SER A N 1
ATOM 1456 C CA . SER A 1 183 ? -5.729 10.364 5.438 1.00 97.88 183 SER A CA 1
ATOM 1457 C C . SER A 1 183 ? -5.321 9.181 4.547 1.00 97.88 183 SER A C 1
ATOM 1459 O O . SER A 1 183 ? -5.927 8.902 3.510 1.00 97.88 183 SER A O 1
ATOM 1461 N N . VAL A 1 184 ? -4.317 8.415 4.992 1.00 97.69 184 VAL A N 1
ATOM 1462 C CA . VAL A 1 184 ? -3.868 7.186 4.324 1.00 97.69 184 VAL A CA 1
ATOM 1463 C C . VAL A 1 184 ? -4.959 6.113 4.313 1.00 97.69 184 VAL A C 1
ATOM 1465 O O . VAL A 1 184 ? -5.184 5.501 3.272 1.00 97.69 184 VAL A O 1
ATOM 1468 N N . VAL A 1 185 ? -5.653 5.877 5.430 1.00 96.38 185 VAL A N 1
ATOM 1469 C CA . VAL A 1 185 ? -6.710 4.856 5.506 1.00 96.38 185 VAL A CA 1
ATOM 1470 C C . VAL A 1 185 ? -7.874 5.196 4.577 1.00 96.38 185 VAL A C 1
ATOM 1472 O O . VAL A 1 185 ? -8.310 4.314 3.845 1.00 96.38 185 VAL A O 1
ATOM 1475 N N . HIS A 1 186 ? -8.330 6.451 4.527 1.00 95.81 186 HIS A N 1
ATOM 1476 C CA . HIS A 1 186 ? -9.394 6.867 3.600 1.00 95.81 186 HIS A CA 1
ATOM 1477 C C . HIS A 1 186 ? -8.966 6.790 2.125 1.00 95.81 186 HIS A C 1
ATOM 1479 O O . HIS A 1 186 ? -9.748 6.393 1.259 1.00 95.81 186 HIS A O 1
ATOM 1485 N N . THR A 1 187 ? -7.698 7.100 1.834 1.00 96.44 187 THR A N 1
ATOM 1486 C CA . THR A 1 187 ? -7.129 6.897 0.494 1.00 96.44 187 THR A CA 1
ATOM 1487 C C . THR A 1 187 ? -7.186 5.418 0.096 1.00 96.44 187 THR A C 1
ATOM 1489 O O . THR A 1 187 ? -7.626 5.075 -1.001 1.00 96.44 187 THR A O 1
ATOM 1492 N N . VAL A 1 188 ? -6.748 4.521 0.988 1.00 94.88 188 VAL A N 1
ATOM 1493 C CA . VAL A 1 188 ? -6.772 3.072 0.739 1.00 94.88 188 VAL A CA 1
ATOM 1494 C C . VAL A 1 188 ? -8.207 2.566 0.592 1.00 94.88 188 VAL A C 1
ATOM 1496 O O . VAL A 1 188 ? -8.459 1.747 -0.287 1.00 94.88 188 VAL A O 1
ATOM 1499 N N . ASP A 1 189 ? -9.140 3.075 1.398 1.00 93.50 189 ASP A N 1
ATOM 1500 C CA . ASP A 1 189 ? -10.566 2.748 1.321 1.00 93.50 189 ASP A CA 1
ATOM 1501 C C . ASP A 1 189 ? -11.145 2.987 -0.080 1.00 93.50 189 ASP A C 1
ATOM 1503 O O . ASP A 1 189 ? -11.790 2.098 -0.637 1.00 93.50 189 ASP A O 1
ATOM 1507 N N . SER A 1 190 ? -10.820 4.145 -0.668 1.00 92.19 190 SER A N 1
ATOM 1508 C CA . SER A 1 190 ? -11.260 4.554 -2.012 1.00 92.19 190 SER A CA 1
ATOM 1509 C C . SER A 1 190 ? -10.634 3.689 -3.112 1.00 92.19 190 SER A C 1
ATOM 1511 O O . SER A 1 190 ? -11.273 3.311 -4.093 1.00 92.19 190 SER A O 1
ATOM 1513 N N . VAL A 1 191 ? -9.362 3.325 -2.944 1.00 91.56 191 VAL A N 1
ATOM 1514 C CA . VAL A 1 191 ? -8.614 2.536 -3.931 1.00 91.56 191 VAL A CA 1
ATOM 1515 C C . VAL A 1 191 ? -9.013 1.055 -3.930 1.00 91.56 191 VAL A C 1
ATOM 1517 O O . VAL A 1 191 ? -8.928 0.403 -4.975 1.00 91.56 191 VAL A O 1
ATOM 1520 N N . ILE A 1 192 ? -9.475 0.505 -2.800 1.00 87.94 192 ILE A N 1
ATOM 1521 C CA . ILE A 1 192 ? -9.923 -0.897 -2.718 1.00 87.94 192 ILE A CA 1
ATOM 1522 C C . ILE A 1 192 ? -11.066 -1.178 -3.699 1.00 87.94 192 ILE A C 1
ATOM 1524 O O . ILE A 1 192 ? -11.068 -2.247 -4.316 1.00 87.94 192 ILE A O 1
ATOM 1528 N N . ASP A 1 193 ? -11.996 -0.242 -3.887 1.00 80.38 193 ASP A N 1
ATOM 1529 C CA . ASP A 1 193 ? -13.107 -0.418 -4.829 1.00 80.38 193 ASP A CA 1
ATOM 1530 C C . ASP A 1 193 ? -12.600 -0.545 -6.266 1.00 80.38 193 ASP A C 1
ATOM 1532 O O . ASP A 1 193 ? -12.966 -1.482 -6.973 1.00 80.38 193 ASP A O 1
ATOM 1536 N N . THR A 1 194 ? -11.655 0.312 -6.653 1.00 80.94 194 THR A N 1
ATOM 1537 C CA . THR A 1 194 ? -11.053 0.286 -7.995 1.00 80.94 194 THR A CA 1
ATOM 1538 C C . THR A 1 194 ? -10.257 -0.992 -8.243 1.00 80.94 194 THR A C 1
ATOM 1540 O O . THR A 1 194 ? -10.372 -1.608 -9.302 1.00 80.94 194 THR A O 1
ATOM 1543 N N . ILE A 1 195 ? -9.475 -1.444 -7.254 1.00 80.31 195 ILE A N 1
ATOM 1544 C CA . ILE A 1 195 ? -8.790 -2.744 -7.322 1.00 80.31 195 ILE A CA 1
ATOM 1545 C C . ILE A 1 195 ? -9.821 -3.860 -7.515 1.00 80.31 195 ILE A C 1
ATOM 1547 O O . ILE A 1 195 ? -9.586 -4.793 -8.278 1.00 80.31 195 ILE A O 1
ATOM 1551 N N . SER A 1 196 ? -10.964 -3.755 -6.834 1.00 73.75 196 SER A N 1
ATOM 1552 C CA . SER A 1 196 ? -11.993 -4.786 -6.840 1.00 73.75 196 SER A CA 1
ATOM 1553 C C . SER A 1 196 ? -12.682 -4.951 -8.193 1.00 73.75 196 SER A C 1
ATOM 1555 O O . SER A 1 196 ? -13.048 -6.075 -8.548 1.00 73.75 196 SER A O 1
ATOM 1557 N N . THR A 1 197 ? -12.842 -3.853 -8.931 1.00 71.75 197 THR A N 1
ATOM 1558 C CA . THR A 1 197 ? -13.524 -3.796 -10.230 1.00 71.75 197 THR A CA 1
ATOM 1559 C C . THR A 1 197 ? -12.583 -3.886 -11.429 1.00 71.75 197 THR A C 1
ATOM 1561 O O . THR A 1 197 ? -13.064 -4.028 -12.549 1.00 71.75 197 THR A O 1
ATOM 1564 N N . ALA A 1 198 ? -11.263 -3.808 -11.231 1.00 65.69 198 ALA A N 1
ATOM 1565 C CA . ALA A 1 198 ? -10.296 -3.890 -12.319 1.00 65.69 198 ALA A CA 1
ATOM 1566 C C . ALA A 1 198 ? -10.379 -5.258 -13.026 1.00 65.69 198 ALA A C 1
ATOM 1568 O O . ALA A 1 198 ? -9.971 -6.288 -12.484 1.00 65.69 198 ALA A O 1
ATOM 1569 N N . GLU A 1 199 ? -10.897 -5.263 -14.258 1.00 54.78 199 GLU A N 1
ATOM 1570 C CA . GLU A 1 199 ? -11.097 -6.476 -15.066 1.00 54.78 199 GLU A CA 1
ATOM 1571 C C . GLU A 1 199 ? -9.771 -7.198 -15.375 1.00 54.78 199 GLU A C 1
ATOM 1573 O O . GLU A 1 199 ? -9.724 -8.427 -15.457 1.00 54.78 199 GLU A O 1
ATOM 1578 N N . ASN A 1 200 ? -8.663 -6.452 -15.434 1.00 54.03 200 ASN A N 1
ATOM 1579 C CA . ASN A 1 200 ? -7.321 -6.976 -15.665 1.00 54.03 200 ASN A CA 1
ATOM 1580 C C . ASN A 1 200 ? -6.554 -7.166 -14.348 1.00 54.03 200 ASN A C 1
ATOM 1582 O O . ASN A 1 200 ? -5.728 -6.343 -13.958 1.00 54.03 200 ASN A O 1
ATOM 1586 N N . LYS A 1 201 ? -6.754 -8.307 -13.677 1.00 55.03 201 LYS A N 1
ATOM 1587 C CA . LYS A 1 201 ? -5.961 -8.697 -12.487 1.00 55.03 201 LYS A CA 1
ATOM 1588 C C . LYS A 1 201 ? -4.444 -8.690 -12.723 1.00 55.03 201 LYS A C 1
ATOM 1590 O O . LYS A 1 201 ? -3.682 -8.577 -11.762 1.00 55.03 201 LYS A O 1
ATOM 1595 N N . ASP A 1 202 ? -4.004 -8.792 -13.975 1.00 57.78 202 ASP A N 1
ATOM 1596 C CA . ASP A 1 202 ? -2.588 -8.779 -14.336 1.00 57.78 202 ASP A CA 1
ATOM 1597 C C . ASP A 1 202 ? -1.947 -7.385 -14.232 1.00 57.78 202 ASP A C 1
ATOM 1599 O O . ASP A 1 202 ? -0.819 -7.295 -13.732 1.00 57.78 202 ASP A O 1
ATOM 1603 N N . THR A 1 203 ? -2.663 -6.302 -14.581 1.00 58.81 203 THR A N 1
ATOM 1604 C CA . THR A 1 203 ? -2.120 -4.923 -14.575 1.00 58.81 203 THR A CA 1
ATOM 1605 C C . THR A 1 203 ? -1.857 -4.403 -13.163 1.00 58.81 203 THR A C 1
ATOM 1607 O O . THR A 1 203 ? -0.920 -3.638 -12.941 1.00 58.81 203 THR A O 1
ATOM 1610 N N . LEU A 1 204 ? -2.637 -4.862 -12.181 1.00 66.50 204 LEU A N 1
ATOM 1611 C CA . LEU A 1 204 ? -2.468 -4.519 -10.767 1.00 66.50 204 LEU A CA 1
ATOM 1612 C C . LEU A 1 204 ? -1.866 -5.656 -9.940 1.00 66.50 204 LEU A C 1
ATOM 1614 O O . LEU A 1 204 ? -1.807 -5.541 -8.724 1.00 66.50 204 LEU A O 1
ATOM 1618 N N . SER A 1 205 ? -1.378 -6.740 -10.547 1.00 66.75 205 SER A N 1
ATOM 1619 C CA . SER A 1 205 ? -1.102 -8.006 -9.843 1.00 66.75 205 SER A CA 1
ATOM 1620 C C . SER A 1 205 ? -0.222 -7.914 -8.581 1.00 66.75 205 SER A C 1
ATOM 1622 O O . SER A 1 205 ? -0.336 -8.772 -7.708 1.00 66.75 205 SER A O 1
ATOM 1624 N N . ASN A 1 206 ? 0.633 -6.895 -8.434 1.00 75.12 206 ASN A N 1
ATOM 1625 C CA . ASN A 1 206 ? 1.452 -6.664 -7.231 1.00 75.12 206 ASN A CA 1
ATOM 1626 C C . ASN A 1 206 ? 1.123 -5.358 -6.482 1.00 75.12 206 ASN A C 1
ATOM 1628 O O . ASN A 1 206 ? 1.734 -5.062 -5.455 1.00 75.12 206 ASN A O 1
ATOM 1632 N N . VAL A 1 207 ? 0.202 -4.543 -6.989 1.00 83.56 207 VAL A N 1
ATOM 1633 C CA . VAL A 1 207 ? -0.147 -3.249 -6.391 1.00 83.56 207 VAL A CA 1
ATOM 1634 C C . VAL A 1 207 ? -0.898 -3.409 -5.062 1.00 83.56 207 VAL A C 1
ATOM 1636 O O . VAL A 1 207 ? -0.480 -2.774 -4.091 1.00 83.56 207 VAL A O 1
ATOM 1639 N N . PRO A 1 208 ? -1.896 -4.309 -4.933 1.00 85.88 208 PRO A N 1
ATOM 1640 C CA . PRO A 1 208 ? -2.577 -4.554 -3.668 1.00 85.88 208 PRO A CA 1
ATOM 1641 C C . PRO A 1 208 ? -1.597 -4.911 -2.540 1.00 85.88 208 PRO A C 1
ATOM 1643 O O . PRO A 1 208 ? -1.642 -4.316 -1.462 1.00 85.88 208 PRO A O 1
ATOM 1646 N N . SER A 1 209 ? -0.661 -5.836 -2.782 1.00 84.44 209 SER A N 1
ATOM 1647 C CA . SER A 1 209 ? 0.325 -6.230 -1.767 1.00 84.44 209 SER A CA 1
ATOM 1648 C C . SER A 1 209 ? 1.248 -5.072 -1.378 1.00 84.44 209 SER A C 1
ATOM 1650 O O . SER A 1 209 ? 1.545 -4.906 -0.201 1.00 84.44 209 SER A O 1
ATOM 1652 N N . LYS A 1 210 ? 1.652 -4.222 -2.336 1.00 88.19 210 LYS A N 1
ATOM 1653 C CA . LYS A 1 210 ? 2.463 -3.024 -2.054 1.00 88.19 210 LYS A CA 1
ATOM 1654 C C . LYS A 1 210 ? 1.708 -2.018 -1.176 1.00 88.19 210 LYS A C 1
ATOM 1656 O O . LYS A 1 210 ? 2.298 -1.482 -0.243 1.00 88.19 210 LYS A O 1
ATOM 1661 N N . ILE A 1 211 ? 0.420 -1.789 -1.447 1.00 92.69 211 ILE A N 1
ATOM 1662 C CA . ILE A 1 211 ? -0.444 -0.916 -0.634 1.00 92.69 211 ILE A CA 1
ATOM 1663 C C . ILE A 1 211 ? -0.592 -1.480 0.781 1.00 92.69 211 ILE A C 1
ATOM 1665 O O . ILE A 1 211 ? -0.425 -0.749 1.751 1.00 92.69 211 ILE A O 1
ATOM 1669 N N . THR A 1 212 ? -0.852 -2.784 0.887 1.00 90.62 212 THR A N 1
ATOM 1670 C CA . THR A 1 212 ? -0.978 -3.501 2.162 1.00 90.62 212 THR A CA 1
ATOM 1671 C C . THR A 1 212 ? 0.265 -3.335 3.026 1.00 90.62 212 THR A C 1
ATOM 1673 O O . THR A 1 212 ? 0.169 -2.839 4.145 1.00 90.62 212 THR A O 1
ATOM 1676 N N . SER A 1 213 ? 1.439 -3.685 2.494 1.00 91.12 213 SER A N 1
ATOM 1677 C CA . SER A 1 213 ? 2.688 -3.597 3.251 1.00 91.12 213 SER A CA 1
ATOM 1678 C C . SER A 1 213 ? 3.021 -2.156 3.637 1.00 91.12 213 SER A C 1
ATOM 1680 O O . SER A 1 213 ? 3.453 -1.908 4.758 1.00 91.12 213 SER A O 1
ATOM 1682 N N . ALA A 1 214 ? 2.770 -1.187 2.748 1.00 95.00 214 ALA A N 1
ATOM 1683 C CA . ALA A 1 214 ? 2.974 0.222 3.071 1.00 95.00 214 ALA A CA 1
ATOM 1684 C C . ALA A 1 214 ? 2.040 0.695 4.196 1.00 95.00 214 ALA A C 1
ATOM 1686 O O . ALA A 1 214 ? 2.490 1.372 5.116 1.00 95.00 214 ALA A O 1
ATOM 1687 N N . LEU A 1 215 ? 0.757 0.323 4.158 1.00 95.38 215 LEU A N 1
ATOM 1688 C CA . LEU A 1 215 ? -0.203 0.662 5.207 1.00 95.38 215 LEU A CA 1
ATOM 1689 C C . LEU A 1 215 ? 0.196 0.053 6.560 1.00 95.38 215 LEU A C 1
ATOM 1691 O O . LEU A 1 215 ? 0.113 0.734 7.582 1.00 95.38 215 LEU A O 1
ATOM 1695 N N . GLU A 1 216 ? 0.649 -1.200 6.569 1.00 93.56 216 GLU A N 1
ATOM 1696 C CA . GLU A 1 216 ? 1.136 -1.880 7.773 1.00 93.56 216 GLU A CA 1
ATOM 1697 C C . GLU A 1 216 ? 2.348 -1.158 8.372 1.00 93.56 216 GLU A C 1
ATOM 1699 O O . GLU A 1 216 ? 2.346 -0.842 9.563 1.00 93.56 216 GLU A O 1
ATOM 1704 N N . ASP A 1 217 ? 3.334 -0.800 7.547 1.00 93.88 217 ASP A N 1
ATOM 1705 C CA . ASP A 1 217 ? 4.508 -0.036 7.977 1.00 93.88 217 ASP A CA 1
ATOM 1706 C C . ASP A 1 217 ? 4.133 1.346 8.539 1.00 93.88 217 ASP A C 1
ATOM 1708 O O . ASP A 1 217 ? 4.660 1.764 9.576 1.00 93.88 217 ASP A O 1
ATOM 1712 N N . ILE A 1 218 ? 3.205 2.056 7.887 1.00 95.25 218 ILE A N 1
ATOM 1713 C CA . ILE A 1 218 ? 2.715 3.374 8.323 1.00 95.25 218 ILE A CA 1
ATOM 1714 C C . ILE A 1 218 ? 2.002 3.259 9.674 1.00 95.25 218 ILE A C 1
ATOM 1716 O O . ILE A 1 218 ? 2.307 4.009 10.607 1.00 95.25 218 ILE A O 1
ATOM 1720 N N . ALA A 1 219 ? 1.088 2.297 9.813 1.00 94.31 219 ALA A N 1
ATOM 1721 C CA . ALA A 1 219 ? 0.365 2.042 11.055 1.00 94.31 219 ALA A CA 1
ATOM 1722 C C . ALA A 1 219 ? 1.329 1.713 12.203 1.00 94.31 219 ALA A C 1
ATOM 1724 O O . ALA A 1 219 ? 1.205 2.243 13.307 1.00 94.31 219 ALA A O 1
ATOM 1725 N N . MET A 1 220 ? 2.351 0.902 11.929 1.00 91.38 220 MET A N 1
ATOM 1726 C CA . MET A 1 220 ? 3.353 0.525 12.919 1.00 91.38 220 MET A CA 1
ATOM 1727 C C . MET A 1 220 ? 4.207 1.703 13.401 1.00 91.38 220 MET A C 1
ATOM 1729 O O . MET A 1 220 ? 4.584 1.736 14.575 1.00 91.38 220 MET A O 1
ATOM 1733 N N . LYS A 1 221 ? 4.450 2.695 12.540 1.00 91.81 221 LYS A N 1
ATOM 1734 C CA . LYS A 1 221 ? 5.200 3.926 12.854 1.00 91.81 221 LYS A CA 1
ATOM 1735 C C . LYS A 1 221 ? 4.316 5.070 13.360 1.00 91.81 221 LYS A C 1
ATOM 1737 O O . LYS A 1 221 ? 4.826 6.154 13.650 1.00 91.81 221 LYS A O 1
ATOM 1742 N N . THR A 1 222 ? 3.008 4.841 13.483 1.00 93.06 222 THR A N 1
ATOM 1743 C CA . THR A 1 222 ? 2.055 5.856 13.937 1.00 93.06 222 THR A CA 1
ATOM 1744 C C . THR A 1 222 ? 2.212 6.147 15.427 1.00 93.06 222 THR A C 1
ATOM 1746 O O . THR A 1 222 ? 2.231 5.248 16.270 1.00 93.06 222 THR A O 1
ATOM 1749 N N . GLN A 1 223 ? 2.297 7.427 15.776 1.00 90.75 223 GLN A N 1
ATOM 1750 C CA . GLN A 1 223 ? 2.284 7.891 17.152 1.00 90.75 223 GLN A CA 1
ATOM 1751 C C . GLN A 1 223 ? 0.883 7.753 17.740 1.00 90.75 223 GLN A C 1
ATOM 1753 O O . GLN A 1 223 ? -0.090 8.312 17.238 1.00 90.75 223 GLN A O 1
ATOM 1758 N N . THR A 1 224 ? 0.796 7.013 18.839 1.00 86.38 224 THR A N 1
ATOM 1759 C CA . THR A 1 224 ? -0.466 6.723 19.526 1.00 86.38 224 THR A CA 1
ATOM 1760 C C . THR A 1 224 ? -0.709 7.630 20.731 1.00 86.38 224 THR A C 1
ATOM 1762 O O . THR A 1 224 ? -1.823 7.682 21.235 1.00 86.38 224 THR A O 1
ATOM 1765 N N . ASN A 1 225 ? 0.309 8.342 21.232 1.00 84.62 225 ASN A N 1
ATOM 1766 C CA . ASN A 1 225 ? 0.217 9.196 22.428 1.00 84.62 225 ASN A CA 1
ATOM 1767 C C . ASN A 1 225 ? -0.444 8.497 23.638 1.00 84.62 225 ASN A C 1
ATOM 1769 O O . ASN A 1 225 ? -1.167 9.115 24.415 1.00 84.62 225 ASN A O 1
ATOM 1773 N N . ASN A 1 226 ? -0.179 7.194 23.808 1.00 80.75 226 ASN A N 1
ATOM 1774 C CA . ASN A 1 226 ? -0.819 6.322 24.805 1.00 80.75 226 ASN A CA 1
ATOM 1775 C C . ASN A 1 226 ? -2.351 6.200 24.659 1.00 80.75 226 ASN A C 1
ATOM 1777 O O . ASN A 1 226 ? -3.041 5.962 25.648 1.00 80.75 226 ASN A O 1
ATOM 1781 N N . GLN A 1 227 ? -2.890 6.334 23.451 1.00 86.25 227 GLN A N 1
ATOM 1782 C CA . GLN A 1 227 ? -4.300 6.118 23.133 1.00 86.25 227 GLN A CA 1
ATOM 1783 C C . GLN A 1 227 ? -4.442 5.262 21.874 1.00 86.25 227 GLN A C 1
ATOM 1785 O O . GLN A 1 227 ? -3.569 5.237 21.012 1.00 86.25 227 GLN A O 1
ATOM 1790 N N . ALA A 1 228 ? -5.547 4.529 21.765 1.00 88.69 228 ALA A N 1
ATOM 1791 C CA . ALA A 1 228 ? -5.850 3.795 20.544 1.00 88.69 228 ALA A CA 1
ATOM 1792 C C . ALA A 1 228 ? -6.205 4.774 19.414 1.00 88.69 228 ALA A C 1
ATOM 1794 O O . ALA A 1 228 ? -7.136 5.564 19.562 1.00 88.69 228 ALA A O 1
ATOM 1795 N N . VAL A 1 229 ? -5.514 4.681 18.278 1.00 93.25 229 VAL A N 1
ATOM 1796 C CA . VAL A 1 229 ? -5.888 5.391 17.049 1.00 93.25 229 VAL A CA 1
ATOM 1797 C C . VAL A 1 229 ? -6.756 4.453 16.226 1.00 93.25 229 VAL A C 1
ATOM 1799 O O . VAL A 1 229 ? -6.315 3.367 15.856 1.00 93.25 229 VAL A O 1
ATOM 1802 N N . LYS A 1 230 ? -7.999 4.853 15.966 1.00 94.50 230 LYS A N 1
ATOM 1803 C CA . LYS A 1 230 ? -8.978 4.052 15.226 1.00 94.50 230 LYS A CA 1
ATOM 1804 C C . LYS A 1 230 ? -9.464 4.833 14.022 1.00 94.50 230 LYS A C 1
ATOM 1806 O O . LYS A 1 230 ? -9.816 6.003 14.168 1.00 94.50 230 LYS A O 1
ATOM 1811 N N . VAL A 1 231 ? -9.471 4.182 12.869 1.00 95.62 231 VAL A N 1
ATOM 1812 C CA . VAL A 1 231 ? -9.943 4.760 11.613 1.00 95.62 231 VAL A CA 1
ATOM 1813 C C . VAL A 1 231 ? -10.697 3.684 10.850 1.00 95.62 231 VAL A C 1
ATOM 1815 O O . VAL A 1 231 ? -10.237 2.545 10.788 1.00 95.62 231 VAL A O 1
ATOM 1818 N N . ALA A 1 232 ? -11.837 4.031 10.271 1.00 94.50 232 ALA A N 1
ATOM 1819 C CA . ALA A 1 232 ? -12.624 3.120 9.460 1.00 94.50 232 ALA A CA 1
ATOM 1820 C C . ALA A 1 232 ? -13.186 3.834 8.234 1.00 94.50 232 ALA A C 1
ATOM 1822 O O . ALA A 1 232 ? -13.598 4.988 8.318 1.00 94.50 232 ALA A O 1
ATOM 1823 N N . GLY A 1 233 ? -13.205 3.108 7.124 1.00 92.56 233 GLY A N 1
ATOM 1824 C CA . GLY A 1 233 ? -13.924 3.419 5.901 1.00 92.56 233 GLY A CA 1
ATOM 1825 C C . GLY A 1 233 ? -14.895 2.290 5.543 1.00 92.56 233 GLY A C 1
ATOM 1826 O O . GLY A 1 233 ? -15.187 1.405 6.357 1.00 92.56 233 GLY A O 1
ATOM 1827 N N . ASN A 1 234 ? -15.416 2.319 4.322 1.00 92.50 234 ASN A N 1
ATOM 1828 C CA . ASN A 1 234 ? -16.437 1.384 3.844 1.00 92.50 234 ASN A CA 1
ATOM 1829 C C . ASN A 1 234 ? -15.888 -0.012 3.498 1.00 92.50 234 ASN A C 1
ATOM 1831 O O . ASN A 1 234 ? -16.643 -0.983 3.433 1.00 92.50 234 ASN A O 1
ATOM 1835 N N . ASN A 1 235 ? -14.582 -0.116 3.283 1.00 91.44 235 ASN A N 1
ATOM 1836 C CA . ASN A 1 235 ? -13.874 -1.301 2.814 1.00 91.44 235 ASN A CA 1
ATOM 1837 C C . ASN A 1 235 ? -12.704 -1.703 3.717 1.00 91.44 235 ASN A C 1
ATOM 1839 O O . ASN A 1 235 ? -12.204 -2.828 3.608 1.00 91.44 235 ASN A O 1
ATOM 1843 N N . ILE A 1 236 ? -12.255 -0.814 4.604 1.00 93.38 236 ILE A N 1
ATOM 1844 C CA . ILE A 1 236 ? -11.163 -1.082 5.538 1.00 93.38 236 ILE A CA 1
ATOM 1845 C C . ILE A 1 236 ? -11.401 -0.450 6.910 1.00 93.38 236 ILE A C 1
ATOM 1847 O O . ILE A 1 236 ? -11.865 0.677 7.024 1.00 93.38 236 ILE A O 1
ATOM 1851 N N . ALA A 1 237 ? -11.017 -1.155 7.970 1.00 95.38 237 ALA A N 1
ATOM 1852 C CA . ALA A 1 237 ? -10.927 -0.613 9.318 1.00 95.38 237 ALA A CA 1
ATOM 1853 C C . ALA A 1 237 ? -9.555 -0.919 9.922 1.00 95.38 237 ALA A C 1
ATOM 1855 O O . ALA A 1 237 ? -9.041 -2.032 9.799 1.00 95.38 237 ALA A O 1
ATOM 1856 N N . VAL A 1 238 ? -8.963 0.076 10.581 1.00 95.38 238 VAL A N 1
ATOM 1857 C CA . VAL A 1 238 ? -7.630 0.012 11.182 1.00 95.38 238 VAL A CA 1
ATOM 1858 C C . VAL A 1 238 ? -7.695 0.471 12.634 1.00 95.38 238 VAL A C 1
ATOM 1860 O O . VAL A 1 238 ? -8.325 1.473 12.974 1.00 95.38 238 VAL A O 1
ATOM 1863 N N . SER A 1 239 ? -7.032 -0.259 13.524 1.00 93.88 239 SER A N 1
ATOM 1864 C CA . SER A 1 239 ? -6.828 0.160 14.911 1.00 93.88 239 SER A CA 1
ATOM 1865 C C . SER A 1 239 ? -5.386 -0.040 15.330 1.00 93.88 239 SER A C 1
ATOM 1867 O O . SER A 1 239 ? -4.905 -1.168 15.366 1.00 93.88 239 SER A O 1
ATOM 1869 N N . VAL A 1 240 ? -4.719 1.056 15.683 1.00 92.56 240 VAL A N 1
ATOM 1870 C CA . VAL A 1 240 ? -3.343 1.076 16.179 1.00 92.56 240 VAL A CA 1
ATOM 1871 C C . VAL A 1 240 ? -3.352 1.320 17.680 1.00 92.56 240 VAL A C 1
ATOM 1873 O O . VAL A 1 240 ? -3.973 2.257 18.181 1.00 92.56 240 VAL A O 1
ATOM 1876 N N . LEU A 1 241 ? -2.660 0.454 18.406 1.00 87.94 241 LEU A N 1
ATOM 1877 C CA . LEU A 1 241 ? -2.687 0.362 19.855 1.00 87.94 241 LEU A CA 1
ATOM 1878 C C . LEU A 1 241 ? -1.264 0.469 20.393 1.00 87.94 241 LEU A C 1
ATOM 1880 O O . LEU A 1 241 ? -0.393 -0.280 19.941 1.00 87.94 241 LEU A O 1
ATOM 1884 N N . PRO A 1 242 ? -1.010 1.318 21.402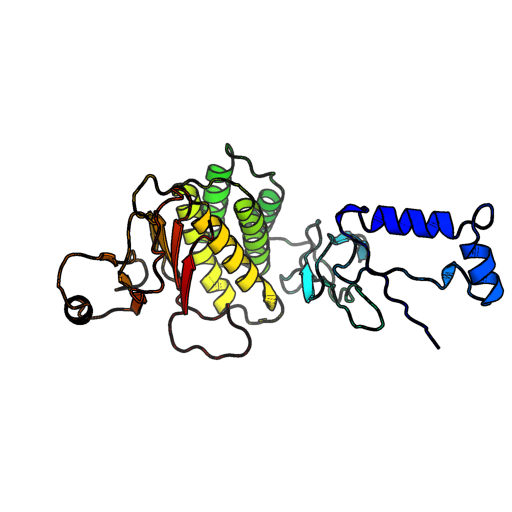 1.00 83.38 242 PRO A N 1
ATOM 1885 C CA . PRO A 1 242 ? 0.211 1.184 22.178 1.00 83.38 242 PRO A CA 1
ATOM 1886 C C . PRO A 1 242 ? 0.154 -0.144 22.940 1.00 83.38 242 PRO A C 1
ATOM 1888 O O . PRO A 1 242 ? -0.868 -0.437 23.557 1.00 83.38 242 PRO A O 1
ATOM 1891 N N . LEU A 1 243 ? 1.246 -0.916 22.992 1.00 69.06 243 LEU A N 1
ATOM 1892 C CA . LEU A 1 243 ? 1.283 -2.212 23.701 1.00 69.06 243 LEU A CA 1
ATOM 1893 C C . LEU A 1 243 ? 1.007 -2.132 25.218 1.00 69.06 243 LEU A C 1
ATOM 1895 O O . LEU A 1 243 ? 0.845 -3.165 25.869 1.00 69.06 243 LEU A O 1
ATOM 1899 N N . LYS A 1 244 ? 0.925 -0.924 25.799 1.00 68.50 244 LYS A N 1
ATOM 1900 C CA . LYS A 1 244 ? 0.376 -0.716 27.153 1.00 68.50 244 LYS A CA 1
ATOM 1901 C C . LYS A 1 244 ? -1.096 -1.152 27.232 1.00 68.50 244 LYS A C 1
ATOM 1903 O O . LYS A 1 244 ? -1.522 -1.655 28.269 1.00 68.50 244 LYS A O 1
ATOM 1908 N N . PHE A 1 245 ? -1.848 -1.021 26.138 1.00 68.25 245 PHE A N 1
ATOM 1909 C CA . PHE A 1 245 ? -3.144 -1.666 25.973 1.00 68.25 245 PHE A CA 1
ATOM 1910 C C . PHE A 1 245 ? -2.910 -3.089 25.489 1.00 68.25 245 PHE A C 1
ATOM 1912 O O . PHE A 1 245 ? -2.350 -3.318 24.422 1.00 68.25 245 PHE A O 1
ATOM 1919 N N . ILE A 1 246 ? -3.349 -4.051 26.292 1.00 69.62 246 ILE A N 1
ATOM 1920 C CA . ILE A 1 246 ? -3.328 -5.465 25.937 1.00 69.62 246 ILE A CA 1
ATOM 1921 C C . ILE A 1 246 ? -4.747 -5.819 25.474 1.00 69.62 246 ILE A C 1
ATOM 1923 O O . ILE A 1 246 ? -5.567 -6.217 26.312 1.00 69.62 246 ILE A O 1
ATOM 1927 N N . PRO A 1 247 ? -5.085 -5.630 24.183 1.00 73.88 247 PRO A N 1
ATOM 1928 C CA . PRO A 1 247 ? -6.385 -6.033 23.681 1.00 73.88 247 PRO A CA 1
ATOM 1929 C C . PRO A 1 247 ? -6.514 -7.555 23.764 1.00 73.88 247 PRO A C 1
ATOM 1931 O O . PRO A 1 247 ? -5.591 -8.322 23.487 1.00 73.88 247 PRO A O 1
ATOM 1934 N N . ARG A 1 248 ? -7.701 -7.994 24.150 1.00 78.44 248 ARG A N 1
ATOM 1935 C CA . ARG A 1 248 ? -8.192 -9.358 23.997 1.00 78.44 248 ARG A CA 1
ATOM 1936 C C . ARG A 1 248 ? -8.691 -9.640 22.593 1.00 78.44 248 ARG A C 1
ATOM 1938 O O . ARG A 1 248 ? -8.812 -10.803 22.236 1.00 78.44 248 ARG A O 1
ATOM 1945 N N . GLY A 1 249 ? -8.970 -8.603 21.820 1.00 82.81 249 GLY A N 1
ATOM 1946 C CA . GLY A 1 249 ? -9.564 -8.739 20.509 1.00 82.81 249 GLY A CA 1
ATOM 1947 C C . GLY A 1 249 ? -10.142 -7.429 20.008 1.00 82.81 249 GLY A C 1
ATOM 1948 O O . GLY A 1 249 ? -9.933 -6.370 20.608 1.00 82.81 249 GLY A O 1
ATOM 1949 N N . GLY A 1 250 ? -10.906 -7.526 18.931 1.00 88.50 250 GLY A N 1
ATOM 1950 C CA . GLY A 1 250 ? -11.658 -6.419 18.364 1.00 88.50 250 GLY A CA 1
ATOM 1951 C C . GLY A 1 250 ? -12.882 -6.924 17.613 1.00 88.50 250 GLY A C 1
ATOM 1952 O O . GLY A 1 250 ? -12.871 -8.046 17.110 1.00 88.50 250 GLY A O 1
ATOM 1953 N N . VAL A 1 251 ? -13.922 -6.098 17.557 1.00 90.88 251 VAL A N 1
ATOM 1954 C CA . VAL A 1 251 ? -15.160 -6.363 16.818 1.00 90.88 251 VAL A CA 1
ATOM 1955 C C . VAL A 1 251 ? -15.431 -5.186 15.887 1.00 90.88 251 VAL A C 1
ATOM 1957 O O . VAL A 1 251 ? -15.359 -4.031 16.307 1.00 90.88 251 VAL A O 1
ATOM 1960 N N . LEU A 1 252 ? -15.715 -5.487 14.625 1.00 93.25 252 LEU A N 1
ATOM 1961 C CA . LEU A 1 252 ? -16.243 -4.554 13.640 1.00 93.25 252 LEU A CA 1
ATOM 1962 C C . LEU A 1 252 ? -17.724 -4.874 13.448 1.00 93.25 252 LEU A C 1
ATOM 1964 O O . LEU A 1 252 ? -18.057 -5.892 12.845 1.00 93.25 252 LEU A O 1
ATOM 1968 N N . GLU A 1 253 ? -18.601 -4.021 13.972 1.00 91.38 253 GLU A N 1
ATOM 1969 C CA . GLU A 1 253 ? -20.051 -4.228 13.882 1.00 91.38 253 GLU A CA 1
ATOM 1970 C C . GLU A 1 253 ? -20.561 -4.007 12.459 1.00 91.38 253 GLU A C 1
ATOM 1972 O O . GLU A 1 253 ? -21.252 -4.862 11.923 1.00 91.38 253 GLU A O 1
ATOM 1977 N N . ASN A 1 254 ? -20.171 -2.888 11.843 1.00 92.94 254 ASN A N 1
ATOM 1978 C CA . ASN A 1 254 ? -20.574 -2.493 10.496 1.00 92.94 254 ASN A CA 1
ATOM 1979 C C . ASN A 1 254 ? -19.427 -1.758 9.787 1.00 92.94 254 ASN A C 1
ATOM 1981 O O . ASN A 1 254 ? -18.627 -1.069 10.427 1.00 92.94 254 ASN A O 1
ATOM 1985 N N . TRP A 1 255 ? -19.382 -1.838 8.458 1.00 91.94 255 TRP A N 1
ATOM 1986 C CA . TRP A 1 255 ? -18.480 -1.023 7.638 1.00 91.94 255 TRP A CA 1
ATOM 1987 C C . TRP A 1 255 ? -18.721 0.479 7.856 1.00 91.94 255 TRP A C 1
ATOM 1989 O O . TRP A 1 255 ? -19.841 0.906 8.135 1.00 91.94 255 TRP A O 1
ATOM 1999 N N . GLY A 1 256 ? -17.653 1.277 7.804 1.00 90.06 256 GLY A N 1
ATOM 2000 C CA . GLY A 1 256 ? -17.663 2.694 8.187 1.00 90.06 256 GLY A CA 1
ATOM 2001 C C . GLY A 1 256 ? -17.620 2.953 9.700 1.00 90.06 256 GLY A C 1
ATOM 2002 O O . GLY A 1 256 ? -17.492 4.102 10.118 1.00 90.06 256 GLY A O 1
ATOM 2003 N N . SER A 1 257 ? -17.695 1.913 10.540 1.00 91.31 257 SER A N 1
ATOM 2004 C CA . SER A 1 257 ? -17.598 2.047 11.999 1.00 91.31 257 SER A CA 1
ATOM 2005 C C . SER A 1 257 ? -16.212 1.668 12.514 1.00 91.31 257 SER A C 1
ATOM 2007 O O . SER A 1 257 ? -15.567 0.745 12.021 1.00 91.31 257 SER A O 1
ATOM 2009 N N . ASN A 1 258 ? -15.749 2.363 13.553 1.00 92.50 258 ASN A N 1
ATOM 2010 C CA . ASN A 1 258 ? -14.482 2.039 14.206 1.00 92.50 258 ASN A CA 1
ATOM 2011 C C . ASN A 1 258 ? -14.524 0.661 14.880 1.00 92.50 258 ASN A C 1
ATOM 2013 O O . ASN A 1 258 ? -15.542 0.266 15.441 1.00 92.50 258 ASN A O 1
ATOM 2017 N N . ILE A 1 259 ? -13.375 -0.022 14.928 1.00 90.12 259 ILE A N 1
ATOM 2018 C CA . ILE A 1 259 ? -13.247 -1.299 15.643 1.00 90.12 259 ILE A CA 1
ATOM 2019 C C . ILE A 1 259 ? -13.438 -1.072 17.150 1.00 90.12 259 ILE A C 1
ATOM 2021 O O . ILE A 1 259 ? -12.705 -0.314 17.809 1.00 90.12 259 ILE A O 1
ATOM 2025 N N . THR A 1 260 ? -14.398 -1.781 17.730 1.00 89.69 260 THR A N 1
ATOM 2026 C CA . THR A 1 260 ? -14.594 -1.851 19.175 1.00 89.69 260 THR A CA 1
ATOM 2027 C C . THR A 1 260 ? -13.538 -2.783 19.756 1.00 89.69 260 THR A C 1
ATOM 2029 O O . THR A 1 260 ? -13.460 -3.956 19.406 1.00 89.69 260 THR A O 1
ATOM 2032 N N . LEU A 1 261 ? -12.672 -2.250 20.621 1.00 86.00 261 LEU A N 1
ATOM 2033 C CA . LEU A 1 261 ? -11.574 -3.020 21.205 1.00 86.00 261 LEU A CA 1
ATOM 2034 C C . LEU A 1 261 ? -12.080 -3.778 22.417 1.00 86.00 261 LEU A C 1
ATOM 2036 O O . LEU A 1 261 ? -12.661 -3.182 23.323 1.00 86.00 261 LEU A O 1
ATOM 2040 N N . LEU A 1 262 ? -11.773 -5.066 22.466 1.00 78.69 262 LEU A N 1
ATOM 2041 C CA . LEU A 1 262 ? -12.049 -5.877 23.636 1.00 78.69 262 LEU A CA 1
ATOM 2042 C C . LEU A 1 262 ? -10.843 -5.755 24.561 1.00 78.69 262 LEU A C 1
ATOM 2044 O O . LEU A 1 262 ? -9.769 -6.259 24.236 1.00 78.69 262 LEU A O 1
ATOM 2048 N N . LEU A 1 263 ? -10.968 -5.037 25.675 1.00 73.12 263 LEU A N 1
ATOM 2049 C CA . LEU A 1 263 ? -9.879 -4.870 26.640 1.00 73.12 263 LEU A CA 1
ATOM 2050 C C . LEU A 1 263 ? -9.961 -5.932 27.737 1.00 73.12 263 LEU A C 1
ATOM 2052 O O . LEU A 1 263 ? -11.005 -6.526 27.997 1.00 73.12 263 LEU A O 1
ATOM 2056 N N . LYS A 1 264 ? -8.820 -6.215 28.368 1.00 64.69 264 LYS A N 1
ATOM 2057 C CA . LYS A 1 264 ? -8.740 -7.150 29.491 1.00 64.69 264 LYS A CA 1
ATOM 2058 C C . LYS A 1 264 ? -9.283 -6.483 30.760 1.00 64.69 264 LYS A C 1
ATOM 2060 O O . LYS A 1 264 ? -8.501 -6.129 31.637 1.00 64.69 264 LYS A O 1
ATOM 2065 N N . ASP A 1 265 ? -10.598 -6.391 30.871 1.00 53.22 265 ASP A N 1
ATOM 2066 C CA . ASP A 1 265 ? -11.253 -6.117 32.147 1.00 53.22 265 ASP A CA 1
ATOM 2067 C C . ASP A 1 265 ? -11.542 -7.447 32.853 1.00 53.22 265 ASP A C 1
ATOM 2069 O O . ASP A 1 265 ? -11.821 -8.462 32.214 1.00 53.22 265 ASP A O 1
ATOM 2073 N N . GLY A 1 266 ? -11.330 -7.482 34.168 1.00 52.00 266 GLY A N 1
ATOM 2074 C CA . GLY A 1 266 ? -11.294 -8.705 34.973 1.00 52.00 266 GLY A CA 1
ATOM 2075 C C . GLY A 1 266 ? -12.459 -9.680 34.739 1.00 52.00 266 GLY A C 1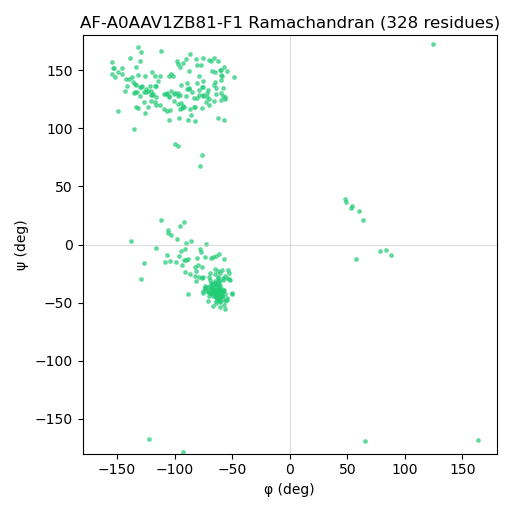
ATOM 2076 O O . GLY A 1 266 ? -13.598 -9.280 34.530 1.00 52.00 266 GLY A O 1
ATOM 2077 N N . GLU A 1 267 ? -12.121 -10.972 34.807 1.00 49.22 267 GLU A N 1
ATOM 2078 C CA . GLU A 1 267 ? -12.987 -12.163 34.932 1.00 49.22 267 GLU A CA 1
ATOM 2079 C C . GLU A 1 267 ? -14.072 -12.453 33.887 1.00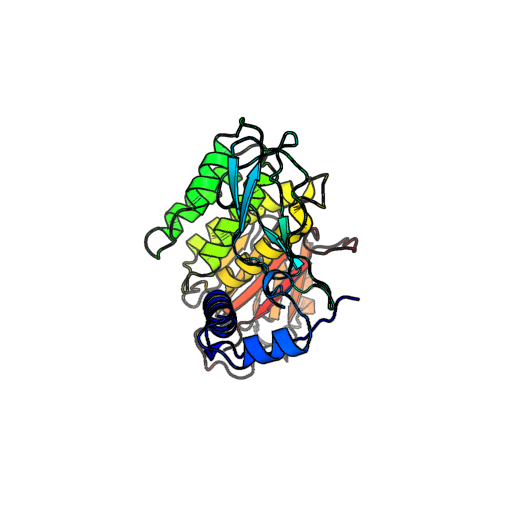 49.22 267 GLU A C 1
ATOM 2081 O O . GLU A 1 267 ? -14.556 -13.585 33.851 1.00 49.22 267 GLU A O 1
ATOM 2086 N N . ASN A 1 268 ? -14.425 -11.528 32.999 1.00 55.50 268 ASN A N 1
ATOM 2087 C CA . ASN A 1 268 ? -15.454 -11.821 32.009 1.00 55.50 268 ASN A CA 1
ATOM 2088 C C . ASN A 1 268 ? -14.932 -12.731 30.892 1.00 55.50 268 ASN A C 1
ATOM 2090 O O . ASN A 1 268 ? -13.897 -12.485 30.267 1.00 55.50 268 ASN A O 1
ATOM 2094 N N . ASP A 1 269 ? -15.683 -13.807 30.669 1.00 65.19 269 ASP A N 1
ATOM 2095 C CA . ASP A 1 269 ? -15.497 -14.723 29.556 1.00 65.19 269 ASP A CA 1
ATOM 2096 C C . ASP A 1 269 ? -15.641 -13.945 28.235 1.00 65.19 269 ASP A C 1
ATOM 2098 O O . ASP A 1 269 ? -16.657 -13.266 28.049 1.00 65.19 269 ASP A O 1
ATOM 2102 N N . PRO A 1 270 ? -14.652 -13.984 27.329 1.00 62.16 270 PRO A N 1
ATOM 2103 C CA . PRO A 1 270 ? -14.741 -13.311 26.037 1.00 62.16 270 PRO A CA 1
ATOM 2104 C C . PRO A 1 270 ? -15.957 -13.718 25.197 1.00 62.16 270 PRO A C 1
ATOM 2106 O O . PRO A 1 270 ? -16.459 -12.889 24.439 1.00 62.16 270 PRO A O 1
ATOM 2109 N N . GLU A 1 271 ? -16.494 -14.928 25.374 1.00 65.06 271 GLU A N 1
ATOM 2110 C CA . GLU A 1 271 ? -17.745 -15.329 24.717 1.00 65.06 271 GLU A CA 1
ATOM 2111 C C . GLU A 1 271 ? -18.945 -14.500 25.205 1.00 65.06 271 GLU A C 1
ATOM 2113 O O . GLU A 1 271 ? -19.828 -14.154 24.423 1.00 65.06 271 GLU A O 1
ATOM 2118 N N . LYS A 1 272 ? -18.956 -14.071 26.476 1.00 70.69 272 LYS A N 1
ATOM 2119 C CA . LYS A 1 272 ? -20.011 -13.188 27.004 1.00 70.69 272 LYS A CA 1
ATOM 2120 C C . LYS A 1 272 ? -19.958 -11.777 26.424 1.00 70.69 272 LYS A C 1
ATOM 2122 O O . LYS A 1 272 ? -20.984 -11.107 26.431 1.00 70.69 272 LYS A O 1
ATOM 2127 N N . TRP A 1 273 ? -18.793 -11.320 25.961 1.00 70.88 273 TRP A N 1
ATOM 2128 C CA . TRP A 1 273 ? -18.667 -10.020 25.295 1.00 70.88 273 TRP A CA 1
ATOM 2129 C C . TRP A 1 273 ? -19.218 -10.073 23.875 1.00 70.88 273 TRP A C 1
ATOM 2131 O O . TRP A 1 273 ? -19.931 -9.162 23.478 1.00 70.88 273 TRP A O 1
ATOM 2141 N N . LEU A 1 274 ? -18.948 -11.151 23.131 1.00 72.62 274 LEU A N 1
ATOM 2142 C CA . LEU A 1 274 ? -19.500 -11.317 21.783 1.00 72.62 274 LEU A CA 1
ATOM 2143 C C . LEU A 1 274 ? -21.030 -11.379 21.796 1.00 72.62 274 LEU A C 1
ATOM 2145 O O . LEU A 1 274 ? -21.661 -10.796 20.926 1.00 72.62 274 LEU A O 1
ATOM 2149 N N . ASN A 1 275 ? -21.621 -11.972 22.836 1.00 76.81 275 ASN A N 1
ATOM 2150 C CA . ASN A 1 275 ? -23.076 -12.017 23.016 1.00 76.81 275 ASN A CA 1
ATOM 2151 C C . ASN A 1 275 ? -23.738 -10.638 23.219 1.00 76.81 275 ASN A C 1
ATOM 2153 O O . ASN A 1 275 ? -24.963 -10.565 23.247 1.00 76.81 275 ASN A O 1
ATOM 2157 N N . GLN A 1 276 ? -22.964 -9.562 23.409 1.00 80.69 276 GLN A N 1
ATOM 2158 C CA . GLN A 1 276 ? -23.494 -8.192 23.467 1.00 80.69 276 GLN A CA 1
ATOM 2159 C C . GLN A 1 276 ? -23.717 -7.593 22.076 1.00 80.69 276 GLN A C 1
ATOM 2161 O O . GLN A 1 276 ? -24.460 -6.623 21.950 1.00 80.69 276 GLN A O 1
ATOM 2166 N N . PHE A 1 277 ? -23.081 -8.155 21.048 1.00 80.88 277 PHE A N 1
ATOM 2167 C CA . PHE A 1 277 ? -23.227 -7.712 19.672 1.00 80.88 277 PHE A CA 1
ATOM 2168 C C . PHE A 1 277 ? -24.292 -8.567 18.993 1.00 80.88 277 PHE A C 1
ATOM 2170 O O . PHE A 1 277 ? -24.130 -9.777 18.854 1.00 80.88 277 PHE A O 1
ATOM 2177 N N . GLU A 1 278 ? -25.390 -7.939 18.574 1.00 81.31 278 GLU A N 1
ATOM 2178 C CA . GLU A 1 278 ? -26.460 -8.642 17.858 1.00 81.31 278 GLU A CA 1
ATOM 2179 C C . GLU A 1 278 ? -25.988 -9.124 16.483 1.00 81.31 278 GLU A C 1
ATOM 2181 O O . GLU A 1 278 ? -26.318 -10.235 16.081 1.00 81.31 278 GLU A O 1
ATOM 2186 N N . ASN A 1 279 ? -25.192 -8.304 15.787 1.00 86.88 279 ASN A N 1
ATOM 2187 C CA . ASN A 1 279 ? -24.583 -8.605 14.496 1.00 86.88 279 ASN A CA 1
ATOM 2188 C C . ASN A 1 279 ? -23.201 -7.947 14.406 1.00 86.88 279 ASN A C 1
ATOM 2190 O O . ASN A 1 279 ? -22.991 -6.859 14.943 1.00 86.88 279 ASN A O 1
ATOM 2194 N N . PHE A 1 280 ? -22.268 -8.598 13.712 1.00 90.94 280 PHE A N 1
ATOM 2195 C CA . PHE A 1 280 ? -20.966 -8.023 13.392 1.00 90.94 280 PHE A CA 1
ATOM 2196 C C . PHE A 1 280 ? -20.431 -8.553 12.058 1.00 90.94 280 PHE A C 1
ATOM 2198 O O . PHE A 1 280 ? -20.667 -9.704 11.696 1.00 90.94 280 PHE A O 1
ATOM 2205 N N . GLU A 1 281 ? -19.674 -7.715 11.351 1.00 91.81 281 GLU A N 1
ATOM 2206 C CA . GLU A 1 281 ? -18.988 -8.051 10.095 1.00 91.81 281 GLU A CA 1
ATOM 2207 C C . GLU A 1 281 ? -17.748 -8.914 10.348 1.00 91.81 281 GLU A C 1
ATOM 2209 O O . GLU A 1 281 ? -17.453 -9.855 9.611 1.00 91.81 281 GLU A O 1
ATOM 2214 N N . ALA A 1 282 ? -17.000 -8.592 11.406 1.00 91.69 282 ALA A N 1
ATOM 2215 C CA . ALA A 1 282 ? -15.789 -9.311 11.770 1.00 91.69 282 ALA A CA 1
ATOM 2216 C C . ALA A 1 282 ? -15.521 -9.240 13.273 1.00 91.69 282 ALA A C 1
ATOM 2218 O O . ALA A 1 282 ? -15.722 -8.209 13.914 1.00 91.69 282 ALA A O 1
ATOM 2219 N N . ALA A 1 283 ? -14.993 -10.326 13.828 1.00 90.69 283 ALA A N 1
ATOM 2220 C CA . ALA A 1 283 ? -14.496 -10.366 15.193 1.00 90.69 283 ALA A CA 1
ATOM 2221 C C . ALA A 1 283 ? -13.172 -11.126 15.245 1.00 90.69 283 ALA A C 1
ATOM 2223 O O . ALA A 1 283 ? -12.965 -12.115 14.543 1.00 90.69 283 ALA A O 1
ATOM 2224 N N . LEU A 1 284 ? -12.279 -10.661 16.107 1.00 87.69 284 LEU A N 1
ATOM 2225 C CA . LEU A 1 284 ? -10.973 -11.252 16.336 1.00 87.69 284 LEU A CA 1
ATOM 2226 C C . LEU A 1 284 ? -10.770 -11.449 17.829 1.00 87.69 284 LEU A C 1
ATOM 2228 O O . LEU A 1 284 ? -10.981 -10.521 18.609 1.00 87.69 284 LEU A O 1
ATOM 2232 N N . PHE A 1 285 ? -10.256 -12.618 18.206 1.00 86.12 285 PHE A N 1
ATOM 2233 C CA . PHE A 1 285 ? -9.805 -12.889 19.562 1.00 86.12 285 PHE A CA 1
ATOM 2234 C C . PHE A 1 285 ? -8.317 -13.238 19.590 1.00 86.12 285 PHE A C 1
ATOM 2236 O O . PHE A 1 285 ? -7.857 -14.118 18.866 1.00 86.12 285 PHE A O 1
ATOM 2243 N N . LEU A 1 286 ? -7.561 -12.554 20.449 1.00 80.12 286 LEU A N 1
ATOM 2244 C CA . LEU A 1 286 ? -6.125 -12.743 20.609 1.00 80.12 286 LEU A CA 1
ATOM 2245 C C . LEU A 1 286 ? -5.825 -13.672 21.797 1.00 80.12 286 LEU A C 1
ATOM 2247 O O . LEU A 1 286 ? -6.160 -13.357 22.951 1.00 80.12 286 LEU A O 1
ATOM 2251 N N . PRO A 1 287 ? -5.144 -14.809 21.560 1.00 76.31 287 PRO A N 1
ATOM 2252 C CA . PRO A 1 287 ? -4.748 -15.715 22.628 1.00 76.31 287 PRO A CA 1
ATOM 2253 C C . PRO A 1 287 ? -3.831 -15.046 23.667 1.00 76.31 287 PRO A C 1
ATOM 2255 O O . PRO A 1 287 ? -2.965 -14.233 23.345 1.00 76.31 287 PRO A O 1
ATOM 2258 N N . LYS A 1 288 ? -3.963 -15.449 24.944 1.00 71.44 288 LYS A N 1
ATOM 2259 C CA . LYS A 1 288 ? -3.162 -14.932 26.086 1.00 71.44 288 LYS A CA 1
ATOM 2260 C C . LYS A 1 288 ? -1.648 -14.981 25.852 1.00 71.44 288 LYS A C 1
ATOM 2262 O O . LYS A 1 288 ? -0.922 -14.182 26.428 1.00 71.44 288 LYS A O 1
ATOM 2267 N N . ASN A 1 289 ? -1.195 -15.958 25.080 1.00 70.38 289 ASN A N 1
ATOM 2268 C CA . ASN A 1 289 ? 0.200 -16.288 24.813 1.00 70.38 289 ASN A CA 1
ATOM 2269 C C . ASN A 1 289 ? 0.808 -15.531 23.622 1.00 70.38 289 ASN A C 1
ATOM 2271 O O . ASN A 1 289 ? 2.025 -15.564 23.485 1.00 70.38 289 ASN A O 1
ATOM 2275 N N . VAL A 1 290 ? -0.001 -14.865 22.791 1.00 67.38 290 VAL A N 1
ATOM 2276 C CA . VAL A 1 290 ? 0.482 -14.052 21.655 1.00 67.38 290 VAL A CA 1
ATOM 2277 C C . VAL A 1 290 ? 0.931 -12.662 22.123 1.00 67.38 290 VAL A C 1
ATOM 2279 O O . VAL A 1 290 ? 1.773 -12.024 21.501 1.00 67.38 290 VAL A O 1
ATOM 2282 N N . LEU A 1 291 ? 0.421 -12.217 23.271 1.00 65.56 291 LEU A N 1
ATOM 2283 C CA . LEU A 1 291 ? 0.725 -10.915 23.849 1.00 65.56 291 LEU A CA 1
ATOM 2284 C C . LEU A 1 291 ? 2.082 -10.965 24.581 1.00 65.56 291 LEU A C 1
ATOM 2286 O O . LEU A 1 291 ? 2.273 -11.828 25.447 1.00 65.56 291 LEU A O 1
ATOM 2290 N N . PRO A 1 292 ? 3.038 -10.071 24.259 1.00 59.31 292 PRO A N 1
ATOM 2291 C CA . PRO A 1 292 ? 4.387 -10.132 24.807 1.00 59.31 292 PRO A CA 1
ATOM 2292 C C . PRO A 1 292 ? 4.373 -10.019 26.336 1.00 59.31 292 PRO A C 1
ATOM 2294 O O . PRO A 1 292 ? 3.784 -9.108 26.913 1.00 59.31 292 PRO A O 1
ATOM 2297 N N . LYS A 1 293 ? 5.073 -10.943 27.007 1.00 54.97 293 LYS A N 1
ATOM 2298 C CA . LYS A 1 293 ? 5.164 -10.998 28.478 1.00 54.97 293 LYS A CA 1
ATOM 2299 C C . LYS A 1 293 ? 5.917 -9.815 29.107 1.00 54.97 293 LYS A C 1
ATOM 2301 O O . LYS A 1 293 ? 5.857 -9.670 30.320 1.00 54.97 293 LYS A O 1
ATOM 2306 N N . ASN A 1 294 ? 6.606 -8.982 28.320 1.00 49.03 294 ASN A N 1
ATOM 2307 C CA . ASN A 1 294 ? 7.481 -7.920 28.822 1.00 49.03 294 ASN A CA 1
ATOM 2308 C C . ASN A 1 294 ? 7.277 -6.595 28.068 1.00 49.03 294 ASN A C 1
ATOM 2310 O O . ASN A 1 294 ? 7.857 -6.373 27.008 1.00 49.03 294 ASN A O 1
ATOM 2314 N N . GLY A 1 295 ? 6.502 -5.685 28.661 1.00 49.78 295 GLY A N 1
ATOM 2315 C CA . GLY A 1 295 ? 6.340 -4.297 28.214 1.00 49.78 295 GLY A CA 1
ATOM 2316 C C . GLY A 1 295 ? 7.521 -3.405 28.606 1.00 49.78 295 GLY A C 1
ATOM 2317 O O . GLY A 1 295 ? 7.365 -2.536 29.458 1.00 49.78 295 GLY A O 1
ATOM 2318 N N . ARG A 1 296 ? 8.712 -3.635 28.033 1.00 47.75 296 ARG A N 1
ATOM 2319 C CA . ARG A 1 296 ? 9.896 -2.782 28.285 1.00 47.75 296 ARG A CA 1
ATOM 2320 C C . ARG A 1 296 ? 10.265 -1.818 27.157 1.00 47.75 296 ARG A C 1
ATOM 2322 O O . ARG A 1 296 ? 10.994 -0.875 27.435 1.00 47.75 296 ARG A O 1
ATOM 2329 N N . ASN A 1 297 ? 9.731 -1.985 25.946 1.00 50.00 297 ASN A N 1
ATOM 2330 C CA . ASN A 1 297 ? 9.934 -1.025 24.860 1.00 50.00 297 ASN A CA 1
ATOM 2331 C C . ASN A 1 297 ? 8.645 -0.232 24.622 1.00 50.00 297 ASN A C 1
ATOM 2333 O O . ASN A 1 297 ? 7.633 -0.782 24.205 1.00 50.00 297 ASN A O 1
ATOM 2337 N N . GLU A 1 298 ? 8.684 1.076 24.884 1.00 52.94 298 GLU A N 1
ATOM 2338 C CA . GLU A 1 298 ? 7.543 1.993 24.726 1.00 52.94 298 GLU A CA 1
ATOM 2339 C C . GLU A 1 298 ? 7.190 2.308 23.260 1.00 52.94 298 GLU A C 1
ATOM 2341 O O . GLU A 1 298 ? 6.272 3.083 23.009 1.00 52.94 298 GLU A O 1
ATOM 2346 N N . ARG A 1 299 ? 7.917 1.737 22.290 1.00 54.53 299 ARG A N 1
ATOM 2347 C CA . ARG A 1 299 ? 7.795 2.073 20.860 1.00 54.53 299 ARG A CA 1
ATOM 2348 C C . ARG A 1 299 ? 7.095 1.031 20.001 1.00 54.53 299 ARG A C 1
ATOM 2350 O O . ARG A 1 299 ? 6.843 1.297 18.832 1.00 54.53 299 ARG A O 1
ATOM 2357 N N . THR A 1 300 ? 6.814 -0.155 20.523 1.00 64.19 300 THR A N 1
ATOM 2358 C CA . THR A 1 300 ? 6.157 -1.188 19.727 1.00 64.19 300 THR A CA 1
ATOM 2359 C C . THR A 1 300 ? 4.643 -1.009 19.808 1.00 64.19 300 THR A C 1
ATOM 2361 O O . THR A 1 300 ? 4.048 -1.078 20.883 1.00 64.19 300 THR A O 1
ATOM 2364 N N . ASN A 1 301 ? 4.029 -0.724 18.660 1.00 81.31 301 ASN A N 1
ATOM 2365 C CA . ASN A 1 301 ? 2.580 -0.700 18.489 1.00 81.31 301 ASN A CA 1
ATOM 2366 C C . ASN A 1 301 ? 2.055 -2.107 18.142 1.00 81.31 301 ASN A C 1
ATOM 2368 O O . ASN A 1 301 ? 2.806 -3.006 17.752 1.00 81.31 301 ASN A O 1
ATOM 2372 N N . MET A 1 302 ? 0.751 -2.298 18.280 1.00 87.81 302 MET A N 1
ATOM 2373 C CA . MET A 1 302 ? -0.001 -3.372 17.635 1.00 87.81 302 MET A CA 1
ATOM 2374 C C . MET A 1 302 ? -1.002 -2.726 16.683 1.00 87.81 302 MET A C 1
ATOM 2376 O O . MET A 1 302 ? -1.652 -1.756 17.064 1.00 87.81 302 MET A O 1
ATOM 2380 N N . ALA A 1 303 ? -1.148 -3.264 15.479 1.00 91.06 303 ALA A N 1
ATOM 2381 C CA . ALA A 1 303 ? -2.139 -2.820 14.514 1.00 91.06 303 ALA A CA 1
ATOM 2382 C C . ALA A 1 303 ? -3.084 -3.972 14.148 1.00 91.06 303 ALA A C 1
ATOM 2384 O O . ALA A 1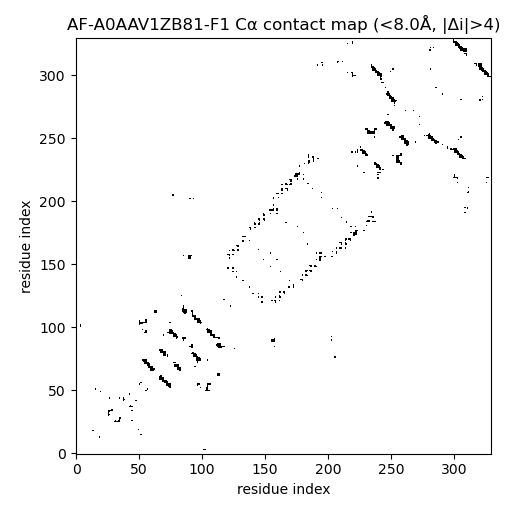 303 ? -2.648 -5.091 13.880 1.00 91.06 303 ALA A O 1
ATOM 2385 N N . LEU A 1 304 ? -4.383 -3.684 14.170 1.00 92.31 304 LEU A N 1
ATOM 2386 C CA . LEU A 1 304 ? -5.457 -4.558 13.711 1.00 92.31 304 LEU A CA 1
ATOM 2387 C C . LEU A 1 304 ? -6.003 -3.991 12.407 1.00 92.31 304 LEU A C 1
ATOM 2389 O O . LEU A 1 304 ? -6.355 -2.811 12.369 1.00 92.31 304 LEU A O 1
ATOM 2393 N N . PHE A 1 305 ? -6.109 -4.825 11.380 1.00 92.69 305 PHE A N 1
ATOM 2394 C CA . PHE A 1 305 ? -6.706 -4.470 10.098 1.00 92.69 305 PHE A CA 1
ATOM 2395 C C . PHE A 1 305 ? -7.873 -5.405 9.819 1.00 92.69 305 PHE A C 1
ATOM 2397 O O . PHE A 1 305 ? -7.758 -6.614 10.001 1.00 92.69 305 PHE A O 1
ATOM 2404 N N . VAL A 1 306 ? -8.983 -4.849 9.351 1.00 93.06 306 VAL A N 1
ATOM 2405 C CA . VAL A 1 306 ? -10.122 -5.606 8.833 1.00 93.06 306 VAL A CA 1
ATOM 2406 C C . VAL A 1 306 ? -10.421 -5.071 7.442 1.00 93.06 306 VAL A C 1
ATOM 2408 O O . VAL A 1 306 ? -10.624 -3.871 7.281 1.00 93.06 306 VAL A O 1
ATOM 2411 N N . ARG A 1 307 ? -10.408 -5.940 6.432 1.00 90.25 307 ARG A N 1
ATOM 2412 C CA . ARG A 1 307 ? -10.567 -5.568 5.020 1.00 90.25 307 ARG A CA 1
ATOM 2413 C C . ARG A 1 307 ? -11.711 -6.347 4.406 1.00 90.25 307 ARG A C 1
ATOM 2415 O O . ARG A 1 307 ? -11.798 -7.562 4.575 1.00 90.25 307 ARG A O 1
ATOM 2422 N N . ARG A 1 308 ? -12.576 -5.651 3.676 1.00 86.69 308 ARG A N 1
ATOM 2423 C CA . ARG A 1 308 ? -13.787 -6.231 3.092 1.00 86.69 308 ARG A CA 1
ATOM 2424 C C . ARG A 1 308 ? -13.483 -7.214 1.972 1.00 86.69 308 ARG A C 1
ATOM 2426 O O . ARG A 1 308 ? -14.177 -8.214 1.837 1.00 86.69 308 ARG A O 1
ATOM 2433 N N . ASN A 1 309 ? -12.444 -6.934 1.185 1.00 75.25 309 ASN A N 1
ATOM 2434 C CA . ASN A 1 309 ? -12.097 -7.722 0.010 1.00 75.25 309 ASN A CA 1
ATOM 2435 C C . ASN A 1 309 ? -10.722 -8.389 0.138 1.00 75.25 309 ASN A C 1
ATOM 2437 O O . ASN A 1 309 ? -9.768 -7.817 0.665 1.00 75.25 309 ASN A O 1
ATOM 2441 N N . SER A 1 310 ? -10.613 -9.592 -0.418 1.00 67.19 310 SER A N 1
ATOM 2442 C CA . SER A 1 310 ? -9.405 -10.408 -0.448 1.00 67.19 310 SER A CA 1
ATOM 2443 C C . SER A 1 310 ? -8.593 -10.255 -1.723 1.00 67.19 310 SER A C 1
ATOM 2445 O O . SER A 1 310 ? -7.754 -11.105 -2.001 1.00 67.19 310 SER A O 1
ATOM 2447 N N . GLN A 1 311 ? -8.833 -9.220 -2.527 1.00 64.31 311 GLN A N 1
ATOM 2448 C CA . GLN A 1 311 ? -8.083 -8.962 -3.768 1.00 64.31 311 GLN A CA 1
ATOM 2449 C C . GLN A 1 311 ? -6.561 -8.834 -3.535 1.00 64.31 311 GLN A C 1
ATOM 2451 O O . GLN A 1 311 ? -5.765 -8.914 -4.464 1.00 64.31 311 GLN A O 1
ATOM 2456 N N . PHE A 1 312 ? -6.151 -8.705 -2.273 1.00 60.56 312 PHE A N 1
ATOM 2457 C CA . PHE A 1 312 ? -4.774 -8.786 -1.793 1.00 60.56 312 PHE A CA 1
ATOM 2458 C C . PHE A 1 312 ? -4.180 -10.211 -1.776 1.00 60.56 312 PHE A C 1
ATOM 2460 O O . PHE A 1 312 ? -2.973 -10.364 -1.601 1.00 60.56 312 PHE A O 1
ATOM 2467 N N . LEU A 1 313 ? -4.995 -11.252 -1.970 1.00 62.44 313 LEU A N 1
ATOM 2468 C CA . LEU A 1 313 ? -4.610 -12.663 -1.940 1.00 62.44 313 LEU A CA 1
ATOM 2469 C C . LEU A 1 313 ? -4.735 -13.277 -3.341 1.00 62.44 313 LEU A C 1
ATOM 2471 O O . LEU A 1 313 ? -5.809 -13.307 -3.943 1.00 62.44 313 LEU A O 1
ATOM 2475 N N . LYS A 1 314 ? -3.619 -13.788 -3.872 1.00 61.56 314 LYS A N 1
ATOM 2476 C CA . LYS A 1 314 ? -3.587 -14.455 -5.183 1.00 61.56 314 LYS A CA 1
ATOM 2477 C C . LYS A 1 314 ? -4.114 -15.889 -5.082 1.00 61.56 314 LYS A C 1
ATOM 2479 O O . LYS A 1 314 ? -3.822 -16.593 -4.121 1.00 61.56 314 LYS A O 1
ATOM 2484 N N . ASN A 1 315 ? -4.808 -16.340 -6.129 1.00 62.56 315 ASN A N 1
ATOM 2485 C CA . ASN A 1 315 ? -5.195 -17.741 -6.365 1.00 62.56 315 ASN A CA 1
ATOM 2486 C C . ASN A 1 315 ? -6.151 -18.378 -5.338 1.00 62.56 315 ASN A C 1
ATOM 2488 O O . ASN A 1 315 ? -6.232 -19.603 -5.265 1.00 62.56 315 ASN A O 1
ATOM 2492 N N . ALA A 1 316 ? -6.904 -17.578 -4.581 1.00 65.00 316 ALA A N 1
ATOM 2493 C CA . ALA A 1 316 ? -7.938 -18.076 -3.679 1.00 65.00 316 ALA A CA 1
ATOM 2494 C C . ALA A 1 316 ? -9.211 -17.229 -3.777 1.00 65.00 316 ALA A C 1
ATOM 2496 O O . ALA A 1 316 ? -9.151 -16.002 -3.854 1.00 65.00 316 ALA A O 1
ATOM 2497 N N . THR A 1 317 ? -10.369 -17.887 -3.750 1.00 70.50 317 THR A N 1
ATOM 2498 C CA . THR A 1 317 ? -11.655 -17.220 -3.530 1.00 70.50 317 THR A CA 1
ATOM 2499 C C . THR A 1 317 ? -11.868 -17.121 -2.028 1.00 70.50 317 THR A C 1
ATOM 2501 O O . THR A 1 317 ? -12.061 -18.140 -1.366 1.00 70.50 317 THR A O 1
ATOM 2504 N N . VAL A 1 318 ? -11.817 -15.911 -1.480 1.00 73.12 318 VAL A N 1
ATOM 2505 C CA . VAL A 1 318 ? -12.135 -15.676 -0.070 1.00 73.12 318 VAL A CA 1
ATOM 2506 C C . VAL A 1 318 ? -13.555 -15.137 0.004 1.00 73.12 318 VAL A C 1
ATOM 2508 O O . VAL A 1 318 ? -13.922 -14.215 -0.717 1.00 73.12 318 VAL A O 1
ATOM 2511 N N . ILE A 1 319 ? -14.359 -15.759 0.858 1.00 80.75 319 ILE A N 1
ATOM 2512 C CA . ILE A 1 319 ? -15.789 -15.465 1.031 1.00 80.75 319 ILE A CA 1
ATOM 2513 C C . ILE A 1 319 ? -16.072 -14.705 2.336 1.00 80.75 319 ILE A C 1
ATOM 2515 O O . ILE A 1 319 ? -17.214 -14.627 2.774 1.00 80.75 3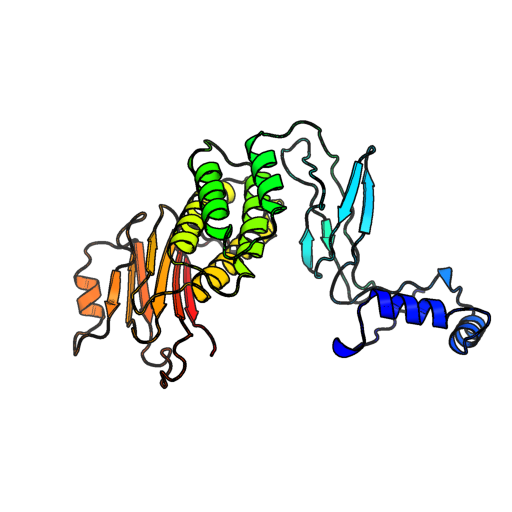19 ILE A O 1
ATOM 2519 N N . SER A 1 320 ? -15.026 -14.190 2.980 1.00 84.44 320 SER A N 1
ATOM 2520 C CA . SER A 1 320 ? -15.078 -13.489 4.261 1.00 84.44 320 SER A CA 1
ATOM 2521 C C . SER A 1 320 ? -14.158 -12.266 4.245 1.00 84.44 320 SER A C 1
ATOM 2523 O O . SER A 1 320 ? -13.209 -12.234 3.453 1.00 84.44 320 SER A O 1
ATOM 2525 N N . PRO A 1 321 ? -14.365 -11.298 5.155 1.00 87.88 321 PRO A N 1
ATOM 2526 C CA . PRO A 1 321 ? -13.375 -10.265 5.419 1.00 87.88 321 PRO A CA 1
ATOM 2527 C C . PRO A 1 321 ? -12.010 -10.872 5.769 1.00 87.88 321 PRO A C 1
ATOM 2529 O O . PRO A 1 321 ? -11.922 -11.958 6.353 1.00 87.88 321 PRO A O 1
ATOM 2532 N N . VAL A 1 322 ? -10.943 -10.156 5.422 1.00 89.06 322 VAL A N 1
ATOM 2533 C CA . VAL A 1 322 ? -9.566 -10.499 5.791 1.00 89.06 322 VAL A CA 1
ATOM 2534 C C . VAL A 1 322 ? -9.200 -9.721 7.049 1.00 89.06 322 VAL A C 1
ATOM 2536 O O . VAL A 1 322 ? -9.404 -8.507 7.107 1.00 89.06 322 VAL A O 1
ATOM 2539 N N . ILE A 1 323 ? -8.687 -10.421 8.060 1.00 90.50 323 ILE A N 1
ATOM 2540 C CA . ILE A 1 323 ? -8.267 -9.829 9.332 1.00 90.50 323 ILE A CA 1
ATOM 2541 C C . ILE A 1 323 ? -6.763 -10.031 9.484 1.00 90.50 323 ILE A C 1
ATOM 2543 O O . ILE A 1 323 ? -6.308 -11.171 9.567 1.00 90.50 323 ILE A O 1
ATOM 2547 N N . ASP A 1 324 ? -6.023 -8.930 9.602 1.00 89.12 324 ASP A N 1
ATOM 2548 C CA . ASP A 1 324 ? -4.578 -8.947 9.818 1.00 89.12 324 ASP A CA 1
ATOM 2549 C C . ASP A 1 324 ? -4.234 -8.362 11.190 1.00 89.12 324 ASP A C 1
ATOM 2551 O O . ASP A 1 324 ? -4.817 -7.373 11.646 1.00 89.12 324 ASP A O 1
ATOM 2555 N N . VAL A 1 325 ? -3.256 -8.977 11.855 1.00 88.19 325 VAL A N 1
ATOM 2556 C CA . VAL A 1 325 ? -2.730 -8.521 13.144 1.00 88.19 325 VAL A CA 1
ATOM 2557 C C . VAL A 1 325 ? -1.231 -8.370 13.014 1.00 88.19 325 VAL A C 1
ATOM 2559 O O . VAL A 1 325 ? -0.509 -9.358 12.887 1.00 88.19 325 VAL A O 1
ATOM 2562 N N . VAL A 1 326 ? -0.763 -7.131 13.097 1.00 88.00 326 VAL A N 1
ATOM 2563 C CA . VAL A 1 326 ? 0.660 -6.812 13.034 1.00 88.00 326 VAL A CA 1
ATOM 2564 C C . VAL A 1 326 ? 1.120 -6.373 14.414 1.00 88.00 326 VAL A C 1
ATOM 2566 O O . VAL A 1 326 ? 0.508 -5.524 15.062 1.00 88.00 326 VAL A O 1
ATOM 2569 N N . MET A 1 327 ? 2.203 -6.978 14.888 1.00 82.44 327 MET A N 1
ATOM 2570 C CA . MET A 1 327 ? 2.849 -6.608 16.141 1.00 82.44 327 MET A CA 1
ATOM 2571 C C . MET A 1 327 ? 4.264 -6.151 15.838 1.00 82.44 327 MET A C 1
ATOM 2573 O O . MET A 1 327 ? 5.016 -6.861 15.173 1.00 82.44 327 MET A O 1
ATOM 2577 N N . GLY A 1 328 ? 4.642 -4.985 16.353 1.00 70.19 328 GLY A N 1
ATOM 2578 C CA . GLY A 1 328 ? 6.009 -4.509 16.213 1.00 70.19 328 GLY A CA 1
ATOM 2579 C C . GLY A 1 328 ? 6.979 -5.435 16.937 1.00 70.19 328 GLY A C 1
ATOM 2580 O O . GLY A 1 328 ? 6.793 -5.746 18.115 1.00 70.19 328 GLY A O 1
ATOM 2581 N N . THR A 1 329 ? 8.032 -5.852 16.244 1.00 57.25 329 THR A N 1
ATOM 2582 C CA . THR A 1 329 ? 9.190 -6.489 16.869 1.00 57.25 329 THR A CA 1
ATOM 2583 C C . THR A 1 329 ? 10.094 -5.392 17.418 1.00 57.25 329 THR A C 1
ATOM 2585 O O . THR A 1 329 ? 10.533 -4.522 16.664 1.00 57.25 329 THR A O 1
ATOM 2588 N N . GLY A 1 330 ? 10.289 -5.393 18.736 1.00 45.25 330 GLY A N 1
ATOM 2589 C CA . GLY A 1 330 ? 11.178 -4.459 19.429 1.00 45.25 330 GLY A CA 1
ATOM 2590 C C . GLY A 1 330 ? 12.642 -4.843 19.322 1.00 45.25 330 GLY A C 1
ATOM 2591 O O . GLY A 1 330 ? 12.926 -6.007 18.963 1.00 45.25 330 GLY A O 1
#

Radius of gyration: 24.45 Å; Cα contacts (8 Å, |Δi|>4): 530; chains: 1; bounding box: 73×43×65 Å

Sequence (330 aa):
MRTFHHFYIPKDKGKEKELQNFLELSIDPEKSNLFESLKRLNMNKDSITIRSTVSCPKETSHYNGHHLIWPETPIGEGTLPDEICITEDDSSPDRKCLADFYTGAHWSPVETNCTGVQSELTMTLFELAKINITEENILNLTQSMEMLTTTSEHLSPMDVQYVAKILRKIANTPVIESDVLKSVVHTVDSVIDTISTAENKDTLSNVPSKITSALEDIAMKTQTNNQAVKVAGNNIAVSVLPLKFIPRGGVLENWGSNITLLLKDGENDPEKWLNQFENFEAALFLPKNVLPKNGRNERTNMALFVRRNSQFLKNATVISPVIDVVMGTG